Protein AF-A0A8J7KDK4-F1 (afdb_monomer_lite)

Sequence (376 aa):
MLPGSTPVSLVQNYLRVQEGLVDTLRPESVGKLLLTVGERVQAIVQDVLPNGRFAVLVKDQLLDMNLPRNTQPGSKLELTVLEASPRIRFALSGGAAVEGQALPVALSQTGQRLAALLEQFAPPDKAAVPTAGAPLIADEQPDIPQLARQLAARLGESGLFYESHQAEWVTGTRSLPQLLAEPQSNWSKEAVGSAANHPPAGKTMHDASEPVVRQSQQAAPTAAGPEDGRIPMTDPQGRGAQLADAQAASLRQMVQQQLALLEQRPLVWQGQAWAGQPLEWTLNWERDARSPDGASADDARIWQSRMDLQLPRLGSLTVLTRMHQGEFSVRIVIPDEAGRSEFAVALPQLAGRFAAAGLPLVQAQLSASESAEEDG

Foldseek 3Di:
DDDDDDPDPPPVVVVPPPPQKKWFDDDDDDDPPPADQQDKWKKFFAAQDPVRWTFIQTPNDTTTIRDDPVDDHGWIWIWGFHDDPPTTITDTDDTDPDPDDPDPPPQPPVRVVVVVVVVLLPFPLALEQDDPAAALDADPDDPVVSLVVSVVVSVLLSLLCLVVLVVCVVVVVHDPVSNCSRPVVVVVVVVVVVVVPDDPPDDDDDDDDDDDDDDDDDDDDDDDDDDDDPDPPDPPVVVVVVVVVVVVSVVSSSVSSNVCVVVQGWYWYWHHNYPPKTKIKTKGKDFQPPDDDPDDPQQRIKIWMWMWTADPQQGTKIWIWIDHNLAIEIEIEGLDPRSLVVVVVCQVVVCVVCVVVVRHYPYYHYYNDPPPDPDD

InterPro domains:
  IPR021136 Flagellar hook-length control protein-like, C-terminal [PF02120] (296-371)
  IPR038610 FliK-like, C-terminal domain superfamily [G3DSA:3.30.750.140] (241-376)

Secondary structure (DSSP, 8-state):
------TTTTTTTTTTS----EE----SS-----PPTT-EEEEEEEEE-TTS-EEEEETTEEEEE---TT--TT-EEEEEEEE-SSS-EEEEE-----SS--------HHHHHHHHHHHTTPPPSSEE----SS-S-SSSS--HHHHHHHHHHHHHTTSTTHHHHHHHHHTTSS-HHHHTTSTHHHHHHHHHHHHHT--------------------------------------THHHHHHHHHHHHHHHHHHHHHHHHHHTTPPEEEEEESSTT-EEEEEEEEEE-TTS-TT--TTTTEEEEEEEEEEETTTEEEEEEEEEETTEEEEEEE--SHHHHHHHHHHHHHHHHHHHHTT--EEEEEEESSS---S--

Structure (mmCIF, N/CA/C/O backbone):
data_AF-A0A8J7KDK4-F1
#
_entry.id   AF-A0A8J7KDK4-F1
#
loop_
_atom_site.group_PDB
_atom_site.id
_atom_site.type_symbol
_atom_site.label_atom_id
_atom_site.label_alt_id
_atom_site.label_comp_id
_atom_site.label_asym_id
_atom_site.label_entity_id
_atom_site.label_seq_id
_atom_site.pdbx_PDB_ins_code
_atom_site.Cartn_x
_atom_site.Cartn_y
_atom_site.Cartn_z
_atom_site.occupancy
_atom_site.B_iso_or_equiv
_atom_site.auth_seq_id
_atom_site.auth_comp_id
_atom_site.auth_asym_id
_atom_site.auth_atom_id
_atom_site.pdbx_PDB_model_num
ATOM 1 N N . MET A 1 1 ? -49.335 -4.462 22.227 1.00 38.75 1 MET A N 1
ATOM 2 C CA . MET A 1 1 ? -48.825 -3.983 20.924 1.00 38.75 1 MET A CA 1
ATOM 3 C C . MET A 1 1 ? -48.492 -2.510 21.057 1.00 38.75 1 MET A C 1
ATOM 5 O O . MET A 1 1 ? -49.272 -1.803 21.679 1.00 38.75 1 MET A O 1
ATOM 9 N N . LEU A 1 2 ? -47.367 -2.068 20.497 1.00 33.09 2 LEU A N 1
ATOM 10 C CA . LEU A 1 2 ? -46.978 -0.660 20.369 1.00 33.09 2 LEU A CA 1
ATOM 11 C C . LEU A 1 2 ? -46.373 -0.489 18.962 1.00 33.09 2 LEU A C 1
ATOM 13 O O . LEU A 1 2 ? -45.485 -1.273 18.624 1.00 33.09 2 LEU A O 1
ATOM 17 N N . PRO A 1 3 ? -46.861 0.440 18.121 1.00 43.22 3 PRO A N 1
ATOM 18 C CA . PRO A 1 3 ? -46.286 0.683 16.799 1.00 43.22 3 PRO A CA 1
ATOM 19 C C . PRO A 1 3 ? -44.970 1.469 16.909 1.00 43.22 3 PRO A C 1
ATOM 21 O O . PRO A 1 3 ? -44.829 2.335 17.771 1.00 43.22 3 PRO A O 1
ATOM 24 N N . GLY A 1 4 ? -44.007 1.170 16.034 1.00 34.59 4 GLY A N 1
ATOM 25 C CA . GLY A 1 4 ? -42.699 1.830 16.024 1.00 34.59 4 GLY A CA 1
ATOM 26 C C . GLY A 1 4 ? -42.720 3.209 15.357 1.00 34.59 4 GLY A C 1
ATOM 27 O O . GLY A 1 4 ? -43.340 3.388 14.310 1.00 34.59 4 GLY A O 1
ATOM 28 N N . SER A 1 5 ? -42.002 4.172 15.936 1.00 40.97 5 SER A N 1
ATOM 29 C CA . SER A 1 5 ? -41.777 5.507 15.371 1.00 40.97 5 SER A CA 1
ATOM 30 C C . SER A 1 5 ? -40.472 5.559 14.566 1.00 40.97 5 SER A C 1
ATOM 32 O O . SER A 1 5 ? -39.379 5.491 15.124 1.00 40.97 5 SER A O 1
ATOM 34 N N . THR A 1 6 ? -40.571 5.708 13.244 1.00 42.59 6 THR A N 1
ATOM 35 C CA . THR A 1 6 ? -39.413 5.803 12.336 1.00 42.59 6 THR A CA 1
ATOM 36 C C . THR A 1 6 ? -38.692 7.159 12.451 1.00 42.59 6 THR A C 1
ATOM 38 O O . THR A 1 6 ? -39.339 8.195 12.259 1.00 42.59 6 THR A O 1
ATOM 41 N N . PRO A 1 7 ? -37.366 7.205 12.686 1.00 42.81 7 PRO A N 1
ATOM 42 C CA . PRO A 1 7 ? -36.625 8.449 12.913 1.00 42.81 7 PRO A CA 1
ATOM 43 C C . PRO A 1 7 ? -36.233 9.163 11.602 1.00 42.81 7 PRO A C 1
ATOM 45 O O . PRO A 1 7 ? -35.060 9.253 11.260 1.00 42.81 7 PRO A O 1
ATOM 48 N N . VAL A 1 8 ? -37.217 9.690 10.861 1.00 45.84 8 VAL A N 1
ATOM 49 C CA . VAL A 1 8 ? -36.986 10.408 9.580 1.00 45.84 8 VAL A CA 1
ATOM 50 C C . VAL A 1 8 ? -37.427 11.884 9.634 1.00 45.84 8 VAL A C 1
ATOM 52 O O . VAL A 1 8 ? -36.930 12.720 8.883 1.00 45.84 8 VAL A O 1
ATOM 55 N N . SER A 1 9 ? -38.306 12.259 10.568 1.00 46.84 9 SER A N 1
ATOM 56 C CA . SER A 1 9 ? -38.952 13.586 10.591 1.00 46.84 9 SER A CA 1
ATOM 57 C C . SER A 1 9 ? -38.118 14.742 11.172 1.00 46.84 9 SER A C 1
ATOM 59 O O . SER A 1 9 ? -38.571 15.882 11.129 1.00 46.84 9 SER A O 1
ATOM 61 N N . LEU A 1 10 ? -36.925 14.488 11.726 1.00 45.72 10 LEU A N 1
ATOM 62 C CA . LEU A 1 10 ? -36.125 15.523 12.408 1.00 45.72 10 LEU A CA 1
ATOM 63 C C . LEU A 1 10 ? -35.182 16.308 11.479 1.00 45.72 10 LEU A C 1
ATOM 65 O O . LEU A 1 10 ? -34.913 17.475 11.748 1.00 45.72 10 LEU A O 1
ATOM 69 N N . VAL A 1 11 ? -34.715 15.716 10.374 1.00 44.44 11 VAL A N 1
ATOM 70 C CA . VAL A 1 11 ? -33.712 16.350 9.491 1.00 44.44 11 VAL A CA 1
ATOM 71 C C . VAL A 1 11 ? -34.337 17.416 8.581 1.00 44.44 11 VAL A C 1
ATOM 73 O O . VAL A 1 11 ? -33.799 18.514 8.452 1.00 44.44 11 VAL A O 1
ATOM 76 N N . GLN A 1 12 ? -35.513 17.149 8.000 1.00 44.19 12 GLN A N 1
ATOM 77 C CA . GLN A 1 12 ? -36.168 18.090 7.073 1.00 44.19 12 GLN A CA 1
ATOM 78 C C . GLN A 1 12 ? -36.570 19.423 7.726 1.00 44.19 12 GLN A C 1
ATOM 80 O O . GLN A 1 12 ? -36.640 20.441 7.040 1.00 44.19 12 GLN A O 1
ATOM 85 N N . ASN A 1 13 ? -36.808 19.445 9.042 1.00 41.88 13 ASN A N 1
ATOM 86 C CA . ASN A 1 13 ? -37.216 20.665 9.741 1.00 41.88 13 ASN A CA 1
ATOM 87 C C . ASN A 1 13 ? -36.035 21.612 10.042 1.00 41.88 13 ASN A C 1
ATOM 89 O O . ASN A 1 13 ? -36.254 22.786 10.326 1.00 41.88 13 ASN A O 1
ATOM 93 N N . TYR A 1 14 ? -34.788 21.130 9.952 1.00 43.56 14 TYR A N 1
ATOM 94 C CA . TYR A 1 14 ? -33.588 21.943 10.194 1.00 43.56 14 TYR A CA 1
ATOM 95 C C . TYR A 1 14 ? -33.171 22.772 8.964 1.00 43.56 14 TYR A C 1
ATOM 97 O O . TYR A 1 14 ? -32.605 23.854 9.099 1.00 43.56 14 TYR A O 1
ATOM 105 N N . LEU A 1 15 ? -33.507 22.303 7.756 1.00 44.59 15 LEU A N 1
ATOM 106 C CA . LEU A 1 15 ? -33.114 22.925 6.482 1.00 44.59 15 LEU A CA 1
ATOM 107 C C . LEU A 1 15 ? -33.957 24.150 6.074 1.00 44.59 15 LEU A C 1
ATOM 109 O O . LEU A 1 15 ? -33.617 24.824 5.109 1.00 44.59 15 LEU A O 1
ATOM 113 N N . ARG A 1 16 ? -35.046 24.470 6.789 1.00 48.25 16 ARG A N 1
ATOM 114 C CA . ARG A 1 16 ? -35.978 25.565 6.432 1.00 48.25 16 ARG A CA 1
ATOM 115 C C . ARG A 1 16 ? -35.763 26.893 7.166 1.00 48.25 16 ARG A C 1
ATOM 117 O O . ARG A 1 16 ? -3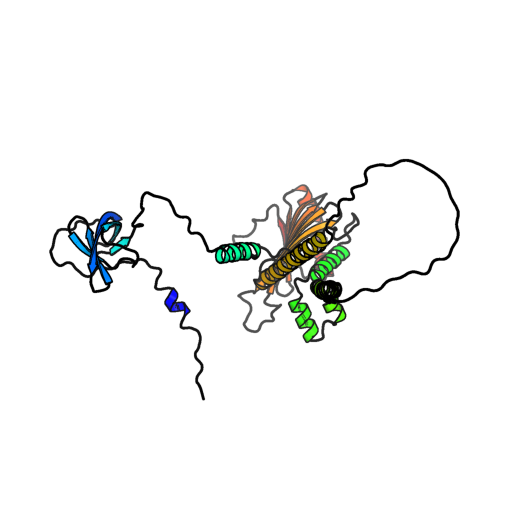6.573 27.800 7.007 1.00 48.25 16 ARG A O 1
ATOM 124 N N . VAL A 1 17 ? -34.708 27.013 7.974 1.00 45.47 17 VAL A N 1
ATOM 125 C CA . VAL A 1 17 ? -34.493 28.171 8.872 1.00 45.47 17 VAL A CA 1
ATOM 126 C C . VAL A 1 17 ? -33.287 29.040 8.466 1.00 45.47 17 VAL A C 1
ATOM 128 O O . VAL A 1 17 ? -33.117 30.128 9.005 1.00 45.47 17 VAL A O 1
ATOM 131 N N . GLN A 1 18 ? -32.466 28.614 7.496 1.00 45.03 18 GLN A N 1
ATOM 132 C CA . GLN A 1 18 ? -31.261 29.358 7.080 1.00 45.03 18 GLN A CA 1
ATOM 133 C C . GLN A 1 18 ? -31.460 30.355 5.923 1.00 45.03 18 GLN A C 1
ATOM 135 O O . GLN A 1 18 ? -30.589 31.194 5.699 1.00 45.03 18 GLN A O 1
ATOM 140 N N . GLU A 1 19 ? -32.591 30.334 5.215 1.00 44.19 19 GLU A N 1
ATOM 141 C CA . GLU A 1 19 ? -32.878 31.334 4.179 1.00 44.19 19 GLU A CA 1
ATOM 142 C C . GLU A 1 19 ? -33.426 32.628 4.803 1.00 44.19 19 GLU A C 1
ATOM 144 O O . GLU A 1 19 ? -34.603 32.729 5.151 1.00 44.19 19 GLU A O 1
ATOM 149 N N . GLY A 1 20 ? -32.560 33.636 4.946 1.00 48.94 20 GLY A N 1
ATOM 150 C CA . GLY A 1 20 ? -32.855 34.936 5.567 1.00 48.94 20 GLY A CA 1
ATOM 151 C C . GLY A 1 20 ? -33.757 35.873 4.750 1.00 48.94 20 GLY A C 1
ATOM 152 O O . GLY A 1 20 ? -33.431 37.049 4.593 1.00 48.94 20 GLY A O 1
ATOM 153 N N . LEU A 1 21 ? -34.875 35.376 4.213 1.00 42.75 21 LEU A N 1
ATOM 154 C CA . LEU A 1 21 ? -35.836 36.167 3.443 1.00 42.75 21 LEU A CA 1
ATOM 155 C C . LEU A 1 21 ? -36.891 36.824 4.345 1.00 42.75 21 LEU A C 1
ATOM 157 O O . LEU A 1 21 ? -37.745 36.155 4.926 1.00 42.75 21 LEU A O 1
ATOM 161 N N . VAL A 1 22 ? -36.890 38.159 4.386 1.00 49.19 22 VAL A N 1
ATOM 162 C CA . VAL A 1 22 ? -37.957 38.952 5.015 1.00 49.19 22 VAL A CA 1
ATOM 163 C C . VAL A 1 22 ? -39.018 39.305 3.971 1.00 49.19 22 VAL A C 1
ATOM 165 O O . VAL A 1 22 ? -38.723 39.980 2.983 1.00 49.19 22 VAL A O 1
ATOM 168 N N . ASP A 1 23 ? -40.260 38.875 4.207 1.00 47.81 23 ASP A N 1
ATOM 169 C CA . ASP A 1 23 ? -41.408 39.151 3.336 1.00 47.81 23 ASP A CA 1
ATOM 170 C C . ASP A 1 23 ? -42.371 40.187 3.953 1.00 47.81 23 ASP A C 1
ATOM 172 O O . ASP A 1 23 ? -42.693 40.143 5.150 1.00 47.81 23 ASP A O 1
ATOM 176 N N . THR A 1 24 ? -42.841 41.131 3.130 1.00 47.84 24 THR A N 1
ATOM 177 C CA . THR A 1 24 ? -43.715 42.242 3.548 1.00 47.84 24 THR A CA 1
ATOM 178 C C . THR A 1 24 ? -45.108 42.128 2.925 1.00 47.84 24 THR A C 1
ATOM 180 O O . THR A 1 24 ? -45.271 41.809 1.746 1.00 47.84 24 THR A O 1
ATOM 183 N N . LEU A 1 25 ? -46.148 42.400 3.721 1.00 41.19 25 LEU A N 1
ATOM 184 C CA . LEU A 1 25 ? -47.550 42.256 3.315 1.00 41.19 25 LEU A CA 1
ATOM 185 C C . LEU A 1 25 ? -48.281 43.603 3.256 1.00 41.19 25 LEU A C 1
ATOM 187 O O . LEU A 1 25 ? -49.083 43.911 4.124 1.00 41.19 25 LEU A O 1
ATOM 191 N N . ARG A 1 26 ? -48.046 44.309 2.139 1.00 44.94 26 ARG A N 1
ATOM 192 C CA . ARG A 1 26 ? -48.761 45.492 1.602 1.00 44.94 26 ARG A CA 1
ATOM 193 C C . ARG A 1 26 ? -48.812 46.771 2.474 1.00 44.94 26 ARG A C 1
ATOM 195 O O . ARG A 1 26 ? -48.951 46.697 3.686 1.00 44.94 26 ARG A O 1
ATOM 202 N N . PRO A 1 27 ? -48.725 47.964 1.848 1.00 44.50 27 PRO A N 1
ATOM 203 C CA . PRO A 1 27 ? -48.729 49.235 2.566 1.00 44.50 27 PRO A CA 1
ATOM 204 C C . PRO A 1 27 ? -50.141 49.808 2.761 1.00 44.50 27 PRO A C 1
ATOM 206 O O . PRO A 1 27 ? -50.909 49.918 1.806 1.00 44.50 27 PRO A O 1
ATOM 209 N N . GLU A 1 28 ? -50.418 50.286 3.970 1.00 41.12 28 GLU A N 1
ATOM 210 C CA . GLU A 1 28 ? -51.348 51.395 4.208 1.00 41.12 28 GLU A CA 1
ATOM 211 C C . GLU A 1 28 ? -50.540 52.707 4.209 1.00 41.12 28 GLU A C 1
ATOM 213 O O . GLU A 1 28 ? -49.419 52.741 4.712 1.00 41.12 28 GLU A O 1
ATOM 218 N N . SER A 1 29 ? -51.102 53.790 3.660 1.00 40.88 29 SER A N 1
ATOM 219 C CA . SER A 1 29 ? -50.433 55.085 3.381 1.00 40.88 29 SER A CA 1
ATOM 220 C C . SER A 1 29 ? -49.352 55.067 2.281 1.00 40.88 29 SER A C 1
ATOM 222 O O . SER A 1 29 ? -48.195 54.696 2.487 1.00 40.88 29 SER A O 1
ATOM 224 N N . VAL A 1 30 ? -49.721 55.559 1.091 1.00 42.00 30 VAL A N 1
ATOM 225 C CA . VAL A 1 30 ? -48.847 55.646 -0.093 1.00 42.00 30 VAL A CA 1
ATOM 226 C C . VAL A 1 30 ? -48.008 56.929 -0.086 1.00 42.00 30 VAL A C 1
ATOM 228 O O . VAL A 1 30 ? -48.410 57.960 -0.622 1.00 42.00 30 VAL A O 1
ATOM 231 N N . GLY A 1 31 ? -46.784 56.831 0.433 1.00 42.00 31 GLY A N 1
ATOM 232 C CA . GLY A 1 31 ? -45.655 57.565 -0.140 1.00 42.00 31 GLY A CA 1
ATOM 233 C C . GLY A 1 31 ? -45.132 56.823 -1.378 1.00 42.00 31 GLY A C 1
ATOM 234 O O . GLY A 1 31 ? -45.182 55.593 -1.428 1.00 42.00 31 GLY A O 1
ATOM 235 N N . LYS A 1 32 ? -44.615 57.534 -2.392 1.00 48.88 32 LYS A N 1
ATOM 236 C CA . LYS A 1 32 ? -43.889 56.893 -3.506 1.00 48.88 32 LYS A CA 1
ATOM 237 C C . LYS A 1 32 ? -42.511 56.434 -3.021 1.00 48.88 32 LYS A C 1
ATOM 239 O O . LYS A 1 32 ? -41.519 57.133 -3.220 1.00 48.88 32 LYS A O 1
ATOM 244 N N . LEU A 1 33 ? -42.448 55.253 -2.410 1.00 56.50 33 LEU A N 1
ATOM 245 C CA . LEU A 1 33 ? -41.186 54.618 -2.038 1.00 56.50 33 LEU A CA 1
ATOM 246 C C . LEU A 1 33 ? -40.480 54.103 -3.301 1.00 56.50 33 LEU A C 1
ATOM 248 O O . LEU A 1 33 ? -40.610 52.948 -3.701 1.00 56.50 33 LEU A O 1
ATOM 252 N N . LEU A 1 34 ? -39.765 55.010 -3.968 1.00 58.47 34 LEU A N 1
ATOM 253 C CA . LEU A 1 34 ? -38.885 54.699 -5.088 1.00 58.47 34 LEU A CA 1
ATOM 254 C C . LEU A 1 34 ? -37.673 53.932 -4.539 1.00 58.47 34 LEU A C 1
ATOM 256 O O . LEU A 1 34 ? -36.675 54.522 -4.118 1.00 58.47 34 LEU A O 1
ATOM 260 N N . LEU A 1 35 ? -37.830 52.610 -4.488 1.00 66.81 35 LEU A N 1
ATOM 261 C CA . LEU A 1 35 ? -36.788 51.635 -4.197 1.00 66.81 35 LEU A CA 1
ATOM 262 C C . LEU A 1 35 ? -36.333 50.995 -5.505 1.00 66.81 35 LEU A C 1
ATOM 264 O O . LEU A 1 35 ? -37.139 50.382 -6.208 1.00 66.81 35 LEU A O 1
ATOM 268 N N . THR A 1 36 ? -35.045 51.107 -5.814 1.00 69.12 36 THR A N 1
ATOM 269 C CA . THR A 1 36 ? -34.451 50.351 -6.926 1.00 69.12 36 THR A CA 1
ATOM 270 C C . THR A 1 36 ? -33.986 48.991 -6.407 1.00 69.12 36 THR A C 1
ATOM 272 O O . THR A 1 36 ? -33.422 48.905 -5.320 1.00 69.12 36 THR A O 1
ATOM 275 N N . VAL A 1 37 ? -34.192 47.909 -7.161 1.00 70.31 37 VAL A N 1
ATOM 276 C CA . VAL A 1 37 ? -33.613 46.601 -6.801 1.00 70.31 37 VAL A CA 1
ATOM 277 C C . VAL A 1 37 ? -32.083 46.697 -6.816 1.00 70.31 37 VAL A C 1
ATOM 279 O O . VAL A 1 37 ? -31.502 47.249 -7.747 1.00 70.31 37 VAL A O 1
ATOM 282 N N . GLY A 1 38 ? -31.439 46.198 -5.761 1.00 69.88 38 GLY A N 1
ATOM 283 C CA . GLY A 1 38 ? -30.011 46.371 -5.483 1.00 69.88 38 GLY A CA 1
ATOM 284 C C . GLY A 1 38 ? -29.657 47.643 -4.699 1.00 69.88 38 GLY A C 1
ATOM 285 O O . GLY A 1 38 ? -28.514 47.779 -4.264 1.00 69.88 38 GLY A O 1
ATOM 286 N N . GLU A 1 39 ? -30.600 48.565 -4.472 1.00 77.62 39 GLU A N 1
ATOM 287 C CA . GLU A 1 39 ? -30.362 49.757 -3.651 1.00 77.62 39 GLU A CA 1
ATOM 288 C C . GLU A 1 39 ? -30.156 49.375 -2.180 1.00 77.62 39 GLU A C 1
ATOM 290 O O . GLU A 1 39 ? -30.903 48.564 -1.627 1.00 77.62 39 GLU A O 1
ATOM 295 N N . ARG A 1 40 ? -29.169 49.996 -1.524 1.00 78.56 40 ARG A N 1
ATOM 296 C CA . ARG A 1 40 ? -29.000 49.905 -0.071 1.00 78.56 40 ARG A CA 1
ATOM 297 C C . ARG A 1 40 ? -29.606 51.124 0.598 1.00 78.56 40 ARG A C 1
ATOM 299 O O . ARG A 1 40 ? -29.278 52.256 0.251 1.00 78.56 40 ARG A O 1
ATOM 306 N N . VAL A 1 41 ? -30.486 50.885 1.560 1.00 78.94 41 VAL A N 1
ATOM 307 C CA . VAL A 1 41 ? -31.205 51.918 2.304 1.00 78.94 41 VAL A CA 1
ATOM 308 C C . VAL A 1 41 ? -30.956 51.743 3.797 1.00 78.94 41 VAL A C 1
ATOM 310 O O . VAL A 1 41 ? -30.998 50.630 4.321 1.00 78.94 41 VAL A O 1
ATOM 313 N N . GLN A 1 42 ? -30.687 52.848 4.491 1.00 80.62 42 GLN A N 1
ATOM 314 C CA . GLN A 1 42 ? -30.640 52.835 5.950 1.00 80.62 42 GLN A CA 1
ATOM 315 C C . GLN A 1 42 ? -32.062 52.798 6.507 1.00 80.62 42 GLN A C 1
ATOM 317 O O . GLN A 1 42 ? -32.966 53.477 6.011 1.00 80.62 42 GLN A O 1
ATOM 322 N N . ALA A 1 43 ? -32.234 51.994 7.547 1.00 79.81 43 ALA A N 1
ATOM 323 C CA . ALA A 1 43 ? -33.494 51.743 8.213 1.00 79.81 43 ALA A CA 1
ATOM 324 C C . ALA A 1 43 ? -33.319 51.886 9.729 1.00 79.81 43 ALA A C 1
ATOM 326 O O . ALA A 1 43 ? -32.271 51.531 10.271 1.00 79.81 43 ALA A O 1
ATOM 327 N N . ILE A 1 44 ? -34.337 52.398 10.419 1.00 83.06 44 ILE A N 1
ATOM 328 C CA . ILE A 1 44 ? -34.325 52.558 11.878 1.00 83.06 44 ILE A CA 1
ATOM 329 C C . ILE A 1 44 ? -35.520 51.817 12.463 1.00 83.06 44 ILE A C 1
ATOM 331 O O . ILE A 1 44 ? -36.667 52.096 12.122 1.00 83.06 44 ILE A O 1
ATOM 335 N N . VAL A 1 45 ? -35.256 50.870 13.356 1.00 84.31 45 VAL A N 1
ATOM 336 C CA . VAL A 1 45 ? -36.303 50.142 14.078 1.00 84.31 45 VAL A CA 1
ATOM 337 C C . VAL A 1 45 ? -36.950 51.099 15.070 1.00 84.31 45 VAL A C 1
ATOM 339 O O . VAL A 1 45 ? -36.270 51.620 15.950 1.00 84.31 45 VAL A O 1
ATOM 342 N N . GLN A 1 46 ? -38.245 51.356 14.923 1.00 81.38 46 GLN A N 1
ATOM 343 C CA . GLN A 1 46 ? -38.974 52.305 15.759 1.00 81.38 46 GLN A CA 1
ATOM 344 C C . GLN A 1 46 ? -39.597 51.616 16.977 1.00 81.38 46 GLN A C 1
ATOM 346 O O . GLN A 1 46 ? -39.428 52.113 18.086 1.00 81.38 46 GLN A O 1
ATOM 351 N N . ASP A 1 47 ? -40.259 50.469 16.788 1.00 79.19 47 ASP A N 1
ATOM 352 C CA . ASP A 1 47 ? -40.908 49.719 17.874 1.00 79.19 47 ASP A CA 1
ATOM 353 C C . ASP A 1 47 ? -41.103 48.223 17.536 1.00 79.19 47 ASP A C 1
ATOM 355 O O . ASP A 1 47 ? -40.939 47.803 16.384 1.00 79.19 47 ASP A O 1
ATOM 359 N N . VAL A 1 48 ? -41.472 47.416 18.535 1.00 79.81 48 VAL A N 1
ATOM 360 C CA . VAL A 1 48 ? -41.870 46.006 18.398 1.00 79.81 48 VAL A CA 1
ATOM 361 C C . VAL A 1 48 ? -43.395 45.900 18.413 1.00 79.81 48 VAL A C 1
ATOM 363 O O . VAL A 1 48 ? -44.056 46.266 19.381 1.00 79.81 48 VAL A O 1
ATOM 366 N N . LEU A 1 49 ? -43.972 45.354 17.346 1.00 80.12 49 LEU A N 1
ATOM 367 C CA . LEU A 1 49 ? -45.415 45.171 17.217 1.00 80.12 49 LEU A CA 1
ATOM 368 C C . LEU A 1 49 ? -45.898 43.981 18.080 1.00 80.12 49 LEU A C 1
ATOM 370 O O . LEU A 1 49 ? -45.179 42.985 18.209 1.00 80.12 49 LEU A O 1
ATOM 374 N N . PRO A 1 50 ? -47.140 43.995 18.614 1.00 70.44 50 PRO A N 1
ATOM 375 C CA . PRO A 1 50 ? -47.657 42.925 19.487 1.00 70.44 50 PRO A CA 1
ATOM 376 C C . PRO A 1 50 ? -47.715 41.522 18.856 1.00 70.44 50 PRO A C 1
ATOM 378 O O . PRO A 1 50 ? -47.891 40.529 19.557 1.00 70.44 50 PRO A O 1
ATOM 381 N N . ASN A 1 51 ? -47.576 41.432 17.532 1.00 71.50 51 ASN A N 1
ATOM 382 C CA . ASN A 1 51 ? -47.498 40.192 16.758 1.00 71.50 51 ASN A CA 1
ATOM 383 C C . ASN A 1 51 ? -46.070 39.596 16.688 1.00 71.50 51 ASN A C 1
ATOM 385 O O . ASN A 1 51 ? -45.872 38.575 16.031 1.00 71.50 51 ASN A O 1
ATOM 389 N N . GLY A 1 52 ? -45.077 40.222 17.334 1.00 70.44 52 GLY A N 1
ATOM 390 C CA . GLY A 1 52 ? -43.669 39.809 17.304 1.00 70.44 52 GLY A CA 1
ATOM 391 C C . GLY A 1 52 ? -42.897 40.246 16.053 1.00 70.44 52 GLY A C 1
ATOM 392 O O . GLY A 1 52 ? -41.776 39.780 15.850 1.00 70.44 52 GLY A O 1
ATOM 393 N N . ARG A 1 53 ? -43.483 41.114 15.219 1.00 79.38 53 ARG A N 1
ATOM 394 C CA . ARG A 1 53 ? -42.815 41.798 14.100 1.00 79.38 53 ARG A CA 1
ATOM 395 C C . ARG A 1 53 ? -42.338 43.188 14.547 1.00 79.38 53 ARG A C 1
ATOM 397 O O . ARG A 1 53 ? -42.542 43.582 15.692 1.00 79.38 53 ARG A O 1
ATOM 404 N N . PHE A 1 54 ? -41.683 43.934 13.665 1.00 79.75 54 PHE A N 1
ATOM 405 C CA . PHE A 1 54 ? -41.043 45.210 13.986 1.00 79.75 54 PHE A CA 1
ATOM 406 C C . PHE A 1 54 ? -41.554 46.322 13.073 1.00 79.75 54 PHE A C 1
ATOM 408 O O . PHE A 1 54 ? -41.639 46.143 11.859 1.00 79.75 54 PHE A O 1
ATOM 415 N N . ALA A 1 55 ? -41.841 47.485 13.653 1.00 81.00 55 ALA A N 1
ATOM 416 C CA . ALA A 1 55 ? -42.138 48.701 12.912 1.00 81.00 55 ALA A CA 1
ATOM 417 C C . ALA A 1 55 ? -40.812 49.393 12.555 1.00 81.00 55 ALA A C 1
ATOM 419 O O . ALA A 1 55 ? -40.078 49.833 13.441 1.00 81.00 55 ALA A O 1
ATOM 420 N N . VAL A 1 56 ? -40.476 49.454 11.266 1.00 82.50 56 VAL A N 1
ATOM 421 C CA . VAL A 1 56 ? -39.164 49.897 10.769 1.00 82.50 56 VAL A CA 1
ATOM 422 C C . VAL A 1 56 ? -39.326 51.095 9.843 1.00 82.50 56 VAL A C 1
ATOM 424 O O . VAL A 1 56 ? -40.017 51.015 8.832 1.00 82.50 56 VAL A O 1
ATOM 427 N N . LEU A 1 57 ? -38.679 52.211 10.172 1.00 82.44 57 LEU A N 1
ATOM 428 C CA . LEU A 1 57 ? -38.682 53.424 9.361 1.00 82.44 57 LEU A CA 1
ATOM 429 C C . LEU A 1 57 ? -37.618 53.319 8.257 1.00 82.44 57 LEU A C 1
ATOM 431 O O . LEU A 1 57 ? -36.432 53.177 8.556 1.00 82.44 57 LEU A O 1
ATOM 435 N N . VAL A 1 58 ? -38.033 53.408 6.992 1.00 79.06 58 VAL A N 1
ATOM 436 C CA . VAL A 1 58 ? -37.178 53.329 5.796 1.00 79.06 58 VAL A CA 1
ATOM 437 C C . VAL A 1 58 ? -37.534 54.489 4.865 1.00 79.06 58 VAL A C 1
ATOM 439 O O . VAL A 1 58 ? -38.668 54.561 4.400 1.00 79.06 58 VAL A O 1
ATOM 442 N N . LYS A 1 59 ? -36.587 55.404 4.590 1.00 71.06 59 LYS A N 1
ATOM 443 C CA . LYS A 1 59 ? -36.834 56.647 3.812 1.00 71.06 59 LYS A CA 1
ATOM 444 C C . LYS A 1 59 ? -38.137 57.362 4.252 1.00 71.06 59 LYS A C 1
ATOM 446 O O . LYS A 1 59 ? -39.015 57.628 3.436 1.00 71.06 59 LYS A O 1
ATOM 451 N N . ASP A 1 60 ? -38.274 57.590 5.560 1.00 69.38 60 ASP A N 1
ATOM 452 C CA . ASP A 1 60 ? -39.431 58.209 6.235 1.00 69.38 60 ASP A CA 1
ATOM 453 C C . ASP A 1 60 ? -40.797 57.493 6.102 1.00 69.38 60 ASP A C 1
ATOM 455 O O . ASP A 1 60 ? -41.803 57.997 6.600 1.00 69.38 60 ASP A O 1
ATOM 459 N N . GLN A 1 61 ? -40.857 56.285 5.525 1.00 74.38 61 GLN A N 1
ATOM 460 C CA . GLN A 1 61 ? -42.049 55.428 5.560 1.00 74.38 61 GLN A CA 1
ATOM 461 C C . GLN A 1 61 ? -41.889 54.305 6.594 1.00 74.38 61 GLN A C 1
ATOM 463 O O . GLN A 1 61 ? -40.834 53.680 6.684 1.00 74.38 61 GLN A O 1
ATOM 468 N N . LEU A 1 62 ? -42.936 54.034 7.378 1.00 77.12 62 LEU A N 1
ATOM 469 C CA . LEU A 1 62 ? -42.947 52.963 8.379 1.00 77.12 62 LEU A CA 1
ATOM 470 C C . LEU A 1 62 ? -43.431 51.647 7.746 1.00 77.12 62 LEU A C 1
ATOM 472 O O . LEU A 1 62 ? -44.534 51.588 7.205 1.00 77.12 62 LEU A O 1
ATOM 476 N N . LEU A 1 63 ? -42.607 50.600 7.801 1.00 76.62 63 LEU A N 1
ATOM 477 C CA . LEU A 1 63 ? -42.880 49.272 7.249 1.00 76.62 63 LEU A CA 1
ATOM 478 C C . LEU A 1 63 ? -42.932 48.226 8.372 1.00 76.62 63 LEU A C 1
ATOM 480 O O . LEU A 1 63 ? -42.068 48.204 9.246 1.00 76.62 63 LEU A O 1
ATOM 484 N N . ASP A 1 64 ? -43.906 47.314 8.317 1.00 81.31 64 ASP A N 1
ATOM 485 C CA . ASP A 1 64 ? -43.960 46.142 9.200 1.00 81.31 64 ASP A CA 1
ATOM 486 C C . ASP A 1 64 ? -43.045 45.024 8.655 1.00 81.31 64 ASP A C 1
ATOM 488 O O . ASP A 1 64 ? -43.346 44.387 7.638 1.00 81.31 64 ASP A O 1
ATOM 492 N N . MET A 1 65 ? -41.936 44.752 9.348 1.00 74.94 65 MET A N 1
ATOM 493 C CA . MET A 1 65 ? -40.918 43.770 8.964 1.00 74.94 65 MET A CA 1
ATOM 494 C C . MET A 1 65 ? -40.744 42.655 10.003 1.00 74.94 65 MET A C 1
ATOM 496 O O . MET A 1 65 ? -40.664 42.891 11.207 1.00 74.94 65 MET A O 1
ATOM 500 N N . ASN A 1 66 ? -40.592 41.416 9.531 1.00 78.44 66 ASN A N 1
ATOM 501 C CA . ASN A 1 66 ? -40.207 40.283 10.373 1.00 78.44 66 ASN A CA 1
ATOM 502 C C . ASN A 1 66 ? -38.677 40.244 10.545 1.00 78.44 66 ASN A C 1
ATOM 504 O O . ASN A 1 66 ? -37.985 39.615 9.746 1.00 78.44 66 ASN A O 1
ATOM 508 N N . LEU A 1 67 ? -38.151 40.951 11.549 1.00 75.31 67 LEU A N 1
ATOM 509 C CA . LEU A 1 67 ? -36.716 40.992 11.854 1.00 75.31 67 LEU A CA 1
ATOM 510 C C . LEU A 1 67 ? -36.299 39.929 12.896 1.00 75.31 67 LEU A C 1
ATOM 512 O O . LEU A 1 67 ? -37.140 39.445 13.658 1.00 75.31 67 LEU A O 1
ATOM 516 N N . PRO A 1 68 ? -35.004 39.562 12.974 1.00 73.50 68 PRO A N 1
ATOM 517 C CA . PRO A 1 68 ? -34.498 38.632 13.985 1.00 73.50 68 PRO A CA 1
ATOM 518 C C . PRO A 1 68 ? -34.722 39.117 15.429 1.00 73.50 68 PRO A C 1
ATOM 520 O O . PRO A 1 68 ? -34.607 40.305 15.727 1.00 73.50 68 PRO A O 1
ATOM 523 N N . ARG A 1 69 ? -34.996 38.187 16.355 1.00 63.66 69 ARG A N 1
ATOM 524 C CA . ARG A 1 69 ? -35.426 38.479 17.744 1.00 63.66 69 ARG A CA 1
ATOM 525 C C . ARG A 1 69 ? -34.403 39.199 18.639 1.00 63.66 69 ARG A C 1
ATOM 527 O O . ARG A 1 69 ? -34.760 39.599 19.739 1.00 63.66 69 ARG A O 1
ATOM 534 N N . ASN A 1 70 ? -33.153 39.346 18.206 1.00 67.81 70 ASN A N 1
ATOM 535 C CA . ASN A 1 70 ? -32.125 40.146 18.885 1.00 67.81 70 ASN A CA 1
ATOM 536 C C . ASN A 1 70 ? -32.170 41.641 18.508 1.00 67.81 70 ASN A C 1
ATOM 538 O O . ASN A 1 70 ? -31.419 42.433 19.074 1.00 67.81 70 ASN A O 1
ATOM 542 N N . THR A 1 71 ? -33.030 42.027 17.562 1.00 74.81 71 THR A N 1
ATOM 543 C CA . THR A 1 71 ? -33.235 43.420 17.153 1.00 74.81 71 THR A CA 1
ATOM 544 C C . THR A 1 71 ? -33.878 44.230 18.283 1.00 74.81 71 THR A C 1
ATOM 546 O O . THR A 1 71 ? -34.878 43.804 18.856 1.00 74.81 71 THR A O 1
ATOM 549 N N . GLN A 1 72 ? -33.343 45.418 18.577 1.00 76.81 72 GLN A N 1
ATOM 550 C CA . GLN A 1 72 ? -33.883 46.335 19.594 1.00 76.81 72 GLN A CA 1
ATOM 551 C C . GLN A 1 72 ? -34.472 47.602 18.942 1.00 76.81 72 GLN A C 1
ATOM 553 O O . GLN A 1 72 ? -33.922 48.063 17.936 1.00 76.81 72 GLN A O 1
ATOM 558 N N . PRO A 1 73 ? -35.534 48.217 19.495 1.00 77.50 73 PRO A N 1
ATOM 559 C CA . PRO A 1 73 ? -35.942 49.574 19.123 1.00 77.50 73 PRO A CA 1
ATOM 560 C C . PRO A 1 73 ? -34.766 50.563 19.188 1.00 77.50 73 PRO A C 1
ATOM 562 O O . PRO A 1 73 ? -33.896 50.458 20.049 1.00 77.50 73 PRO A O 1
ATOM 565 N N . GLY A 1 74 ? -34.705 51.491 18.235 1.00 76.69 74 GLY A N 1
ATOM 566 C CA . GLY A 1 74 ? -33.573 52.394 18.010 1.00 76.69 74 GLY A CA 1
ATOM 567 C C . GLY A 1 74 ? -32.430 51.815 17.161 1.00 76.69 74 GLY A C 1
ATOM 568 O O . GLY A 1 74 ? -31.556 52.574 16.740 1.00 76.69 74 GLY A O 1
ATOM 569 N N . SER A 1 75 ? -32.423 50.509 16.857 1.00 79.00 75 SER A N 1
ATOM 570 C CA . SER A 1 75 ? -31.369 49.896 16.029 1.00 79.00 75 SER A CA 1
ATOM 571 C C . SER A 1 75 ? -31.353 50.476 14.614 1.00 79.00 75 SER A C 1
ATOM 573 O O . SER A 1 75 ? -32.376 50.475 13.925 1.00 79.00 75 SER A O 1
ATOM 575 N N . LYS A 1 76 ? -30.170 50.899 14.153 1.00 80.56 76 LYS A N 1
ATOM 576 C CA . LYS A 1 76 ? -29.912 51.210 12.742 1.00 80.56 76 LYS A CA 1
ATOM 577 C C . LYS A 1 76 ? -29.515 49.938 11.993 1.00 80.56 76 LYS A C 1
ATOM 579 O O . LYS A 1 76 ? -28.637 49.199 12.441 1.00 80.56 76 LYS A O 1
ATOM 584 N N . LEU A 1 77 ? -30.156 49.706 10.854 1.00 78.94 77 LEU A N 1
ATOM 585 C CA . LEU A 1 77 ? -29.956 48.551 9.982 1.00 78.94 77 LEU A CA 1
ATOM 586 C C . LEU A 1 77 ? -29.638 49.041 8.564 1.00 78.94 77 LEU A C 1
ATOM 588 O O . LEU A 1 77 ? -30.244 50.008 8.099 1.00 78.94 77 LEU A O 1
ATOM 592 N N . GLU A 1 78 ? -28.738 48.361 7.856 1.00 80.88 78 GLU A N 1
ATOM 593 C CA . GLU A 1 78 ? -28.592 48.526 6.408 1.00 80.88 78 GLU A CA 1
ATOM 594 C C . GLU A 1 78 ? -29.422 47.436 5.716 1.00 80.88 78 GLU A C 1
ATOM 596 O O . GLU A 1 78 ? -29.273 46.245 5.998 1.00 80.88 78 GLU A O 1
ATOM 601 N N . LEU A 1 79 ? -30.348 47.840 4.847 1.00 77.94 79 LEU A N 1
ATOM 602 C CA . LEU A 1 79 ? -31.219 46.935 4.101 1.00 77.94 79 LEU A CA 1
ATOM 603 C C . LEU A 1 79 ? -30.891 47.033 2.614 1.00 77.94 79 LEU A C 1
ATOM 605 O O . LEU A 1 79 ? -30.931 48.123 2.048 1.00 77.94 79 LEU A O 1
ATOM 609 N N . THR A 1 80 ? -30.622 45.904 1.959 1.00 79.94 80 THR A N 1
ATOM 610 C CA . THR A 1 80 ? -30.504 45.861 0.492 1.00 79.94 80 THR A CA 1
ATOM 611 C C . THR A 1 80 ? -31.839 45.428 -0.103 1.00 79.94 80 THR A C 1
ATOM 613 O O . THR A 1 80 ? -32.366 44.378 0.261 1.00 79.94 80 THR A O 1
ATOM 616 N N . VAL A 1 81 ? -32.401 46.216 -1.017 1.00 77.06 81 VAL A N 1
ATOM 617 C CA . VAL A 1 81 ? -33.658 45.897 -1.709 1.00 77.06 81 VAL A CA 1
ATOM 618 C C . VAL A 1 81 ? -33.421 44.718 -2.657 1.00 77.06 81 VAL A C 1
ATOM 620 O O . VAL A 1 81 ? -32.688 44.850 -3.634 1.00 77.06 81 VAL A O 1
ATOM 623 N N . LEU A 1 82 ? -34.048 43.572 -2.393 1.00 76.31 82 LEU A N 1
ATOM 624 C CA . LEU A 1 82 ? -34.011 42.401 -3.279 1.00 76.31 82 LEU A CA 1
ATOM 625 C C . LEU A 1 82 ? -35.114 42.464 -4.339 1.00 76.31 82 LEU A C 1
ATOM 627 O O . LEU A 1 82 ? -34.877 42.148 -5.498 1.00 76.31 82 LEU A O 1
ATOM 631 N N . GLU A 1 83 ? -36.314 42.895 -3.952 1.00 71.12 83 GLU A N 1
ATOM 632 C CA . GLU A 1 83 ? -37.463 43.063 -4.847 1.00 71.12 83 GLU A CA 1
ATOM 633 C C . GLU A 1 83 ? -38.323 44.243 -4.393 1.00 71.12 83 GLU A C 1
ATOM 635 O O . GLU A 1 83 ? -38.428 44.513 -3.197 1.00 71.12 83 GLU A O 1
ATOM 640 N N . ALA A 1 84 ? -38.977 44.915 -5.345 1.00 61.06 84 ALA A N 1
ATOM 641 C CA . ALA A 1 84 ? -39.895 46.030 -5.087 1.00 61.06 84 ALA A CA 1
ATOM 642 C C . ALA A 1 84 ? -41.350 45.756 -5.535 1.00 61.06 84 ALA A C 1
ATOM 644 O O . ALA A 1 84 ? -42.232 46.588 -5.328 1.00 61.06 84 ALA A O 1
ATOM 645 N N . SER A 1 85 ? -41.625 44.619 -6.184 1.00 64.75 85 SER A N 1
ATOM 646 C CA . SER A 1 85 ? -42.958 44.199 -6.646 1.00 64.75 85 SER A CA 1
ATOM 647 C C . SER A 1 85 ? -42.948 42.704 -6.997 1.00 64.75 85 SER A C 1
ATOM 649 O O . SER A 1 85 ? -41.952 42.251 -7.554 1.00 64.75 85 SER A O 1
ATOM 651 N N . PRO A 1 86 ? -44.026 41.932 -6.734 1.00 57.62 86 PRO A N 1
ATOM 652 C CA . PRO A 1 86 ? -45.328 42.337 -6.182 1.00 57.62 86 PRO A CA 1
ATOM 653 C C . PRO A 1 86 ? -45.375 42.436 -4.642 1.00 57.62 86 PRO A C 1
ATOM 655 O O . PRO A 1 86 ? -46.408 42.814 -4.085 1.00 57.62 86 PRO A O 1
ATOM 658 N N . ARG A 1 87 ? -44.277 42.103 -3.954 1.00 64.44 87 ARG A N 1
ATOM 659 C CA . ARG A 1 87 ? -44.004 42.416 -2.541 1.00 64.44 87 ARG A CA 1
ATOM 660 C C . ARG A 1 87 ? -42.633 43.084 -2.460 1.00 64.44 87 ARG A C 1
ATOM 662 O O . ARG A 1 87 ? -41.820 42.901 -3.365 1.00 64.44 87 ARG A O 1
ATOM 669 N N . ILE A 1 88 ? -42.383 43.862 -1.409 1.00 69.56 88 ILE A N 1
ATOM 670 C CA . ILE A 1 88 ? -41.057 44.445 -1.182 1.00 69.56 88 ILE A CA 1
ATOM 671 C C . ILE A 1 88 ? -40.268 43.460 -0.316 1.00 69.56 88 ILE A C 1
ATOM 673 O O . ILE A 1 88 ? -40.697 43.141 0.795 1.00 69.56 88 ILE A O 1
ATOM 677 N N . ARG A 1 89 ? -39.140 42.956 -0.819 1.00 73.31 89 ARG A N 1
ATOM 678 C CA . ARG A 1 89 ? -38.256 42.040 -0.084 1.00 73.31 89 ARG A CA 1
ATOM 679 C C . ARG A 1 89 ? -36.909 42.714 0.142 1.00 73.31 89 ARG A C 1
ATOM 681 O O . ARG A 1 89 ? -36.343 43.294 -0.783 1.00 73.31 89 ARG A O 1
ATOM 688 N N . PHE A 1 90 ? -36.397 42.623 1.366 1.00 74.69 90 PHE A N 1
ATOM 689 C CA . PHE A 1 90 ? -35.115 43.200 1.768 1.00 74.69 90 PHE A CA 1
ATOM 690 C C . PHE A 1 90 ? -34.188 42.105 2.302 1.00 74.69 90 PHE A C 1
ATOM 692 O O . PHE A 1 90 ? -34.617 41.269 3.098 1.00 74.69 90 PHE A O 1
ATOM 699 N N . ALA A 1 91 ? -32.913 42.154 1.922 1.00 73.44 91 ALA A N 1
ATOM 700 C CA . ALA A 1 91 ? -31.841 41.475 2.637 1.00 73.44 91 ALA A CA 1
ATOM 701 C C . ALA A 1 91 ? -31.382 42.355 3.805 1.00 73.44 91 ALA A C 1
ATOM 703 O O . ALA A 1 91 ? -31.130 43.549 3.623 1.00 73.44 91 ALA A O 1
ATOM 704 N N . LEU A 1 92 ? -31.247 41.764 4.993 1.00 70.62 92 LEU A N 1
ATOM 705 C CA . LEU A 1 92 ? -30.686 42.434 6.163 1.00 70.62 92 LEU A CA 1
ATOM 706 C C . LEU A 1 92 ? -29.152 42.377 6.110 1.00 70.62 92 LEU A C 1
ATOM 708 O O . LEU A 1 92 ? -28.549 41.358 6.445 1.00 70.62 92 LEU A O 1
ATOM 712 N N . SER A 1 93 ? -28.521 43.482 5.721 1.00 64.31 93 SER A N 1
ATOM 713 C CA . SER A 1 93 ? -27.065 43.617 5.662 1.00 64.31 93 SER A CA 1
ATOM 714 C C . SER A 1 93 ? -26.500 43.994 7.038 1.00 64.31 93 SER A C 1
ATOM 716 O O . SER A 1 93 ? -26.171 45.148 7.283 1.00 64.31 93 SER A O 1
ATOM 718 N N . GLY A 1 94 ? -26.397 43.017 7.948 1.00 56.19 94 GLY A N 1
ATOM 719 C CA . GLY A 1 94 ? -25.564 43.113 9.161 1.00 56.19 94 GLY A CA 1
ATOM 720 C C . GLY A 1 94 ? -25.859 44.302 10.089 1.00 56.19 94 GLY A C 1
ATOM 721 O O . GLY A 1 94 ? -25.006 45.161 10.291 1.00 56.19 94 GLY A O 1
ATOM 722 N N . GLY A 1 95 ? -27.060 44.356 10.671 1.00 44.41 95 GLY A N 1
ATOM 723 C CA . GLY A 1 95 ? -27.436 45.418 11.611 1.00 44.41 95 GLY A CA 1
ATOM 724 C C . GLY A 1 95 ? -26.628 45.430 12.920 1.00 44.41 95 GLY A C 1
ATOM 725 O O . GLY A 1 95 ? -26.271 44.377 13.443 1.00 44.41 95 GLY A O 1
ATOM 726 N N . ALA A 1 96 ? -26.433 46.632 13.476 1.00 41.47 96 ALA A N 1
ATOM 727 C CA . ALA A 1 96 ? -25.799 46.902 14.775 1.00 41.47 96 ALA A CA 1
ATOM 728 C C . ALA A 1 96 ? -24.307 46.521 14.927 1.00 41.47 96 ALA A C 1
ATOM 730 O O . ALA A 1 96 ? -23.909 45.853 15.883 1.00 41.47 96 ALA A O 1
ATOM 731 N N . ALA A 1 97 ? -23.448 47.084 14.071 1.00 36.09 97 ALA A N 1
ATOM 732 C CA . ALA A 1 97 ? -22.080 47.389 14.489 1.00 36.09 97 ALA A CA 1
ATOM 733 C C . ALA A 1 97 ? -22.112 48.485 15.575 1.00 36.09 97 ALA A C 1
ATOM 735 O O . ALA A 1 97 ? -22.332 49.660 15.279 1.00 36.09 97 ALA A O 1
ATOM 736 N N . VAL A 1 98 ? -21.920 48.102 16.839 1.00 39.50 98 VAL A N 1
ATOM 737 C CA . VAL A 1 98 ? -21.625 49.050 17.924 1.00 39.50 98 VAL A CA 1
ATOM 738 C C . VAL A 1 98 ? -20.130 49.358 17.876 1.00 39.50 98 VAL A C 1
ATOM 740 O O . VAL A 1 98 ? -19.308 48.442 17.931 1.00 39.50 98 VAL A O 1
ATOM 743 N N . GLU A 1 99 ? -19.761 50.636 17.779 1.00 44.94 99 GLU A N 1
ATOM 744 C CA . GLU A 1 99 ? -18.362 51.070 17.871 1.00 44.94 99 GLU A CA 1
ATOM 745 C C . GLU A 1 99 ? -17.838 50.868 19.299 1.00 44.94 99 GLU A C 1
ATOM 747 O O . GLU A 1 99 ? -17.929 51.741 20.159 1.00 44.94 99 GLU A O 1
ATOM 752 N N . GLY A 1 100 ? -17.313 49.675 19.568 1.00 42.62 100 GLY A N 1
ATOM 753 C CA . GLY A 1 100 ? -16.799 49.318 20.882 1.00 42.62 100 GLY A CA 1
ATOM 754 C C . GLY A 1 100 ? -16.631 47.816 21.044 1.00 42.62 100 GLY A C 1
ATOM 755 O O . GLY A 1 100 ? -17.556 47.142 21.473 1.00 42.62 100 GLY A O 1
ATOM 756 N N . GLN A 1 101 ? -15.414 47.335 20.774 1.00 35.47 101 GLN A N 1
ATOM 757 C CA . GLN A 1 101 ? -14.961 45.955 20.993 1.00 35.47 101 GLN A CA 1
ATOM 758 C C . GLN A 1 101 ? -15.689 44.901 20.139 1.00 35.47 101 GLN A C 1
ATOM 760 O O . GLN A 1 101 ? -16.803 44.473 20.431 1.00 35.47 101 GLN A O 1
ATOM 765 N N . ALA A 1 102 ? -14.982 44.375 19.135 1.00 37.34 102 ALA A N 1
ATOM 766 C CA . ALA A 1 102 ? -15.312 43.068 18.581 1.00 37.34 102 ALA A CA 1
ATOM 767 C C . ALA A 1 102 ? -15.066 42.010 19.670 1.00 37.34 102 ALA A C 1
ATOM 769 O O . ALA A 1 102 ? -13.947 41.524 19.832 1.00 37.34 102 ALA A O 1
ATOM 770 N N . LEU A 1 103 ? -16.105 41.697 20.449 1.00 40.19 103 LEU A N 1
ATOM 771 C CA . LEU A 1 103 ? -16.098 40.570 21.374 1.00 40.19 103 LEU A CA 1
ATOM 772 C C . LEU A 1 103 ? -15.785 39.307 20.559 1.00 40.19 103 LEU A C 1
ATOM 774 O O . LEU A 1 103 ? -16.589 38.950 19.691 1.00 40.19 103 LEU A O 1
ATOM 778 N N . PRO A 1 104 ? -14.648 38.621 20.787 1.00 52.91 104 PRO A N 1
ATOM 779 C CA . PRO A 1 104 ? -14.426 37.341 20.141 1.00 52.91 104 PRO A CA 1
ATOM 780 C C . PRO A 1 104 ? -15.544 36.399 20.583 1.00 52.91 104 PRO A C 1
ATOM 782 O O . PRO A 1 104 ? -15.916 36.384 21.761 1.00 52.91 104 PRO A O 1
ATOM 785 N N . VAL A 1 105 ? -16.071 35.594 19.657 1.00 58.00 105 VAL A N 1
ATOM 786 C CA . VAL A 1 105 ? -16.993 34.508 20.005 1.00 58.00 105 VAL A CA 1
ATOM 787 C C . VAL A 1 105 ? -16.183 33.459 20.760 1.00 58.00 105 VAL A C 1
ATOM 789 O O . VAL A 1 105 ? -15.631 32.522 20.185 1.00 58.00 105 VAL A O 1
ATOM 792 N N . ALA A 1 106 ? -16.056 33.676 22.066 1.00 59.88 106 ALA A N 1
ATOM 793 C CA . ALA A 1 106 ? -15.350 32.809 22.981 1.00 59.88 106 ALA A CA 1
ATOM 794 C C . ALA A 1 106 ? -16.143 31.508 23.114 1.00 59.88 106 ALA A C 1
ATOM 796 O O . ALA A 1 106 ? -17.001 31.361 23.987 1.00 59.88 106 ALA A O 1
ATOM 797 N N . LEU A 1 107 ? -15.849 30.566 22.211 1.00 64.44 107 LEU A N 1
ATOM 798 C CA . LEU A 1 107 ? -16.183 29.156 22.369 1.00 64.44 107 LEU A CA 1
ATOM 799 C C . LEU A 1 107 ? -15.895 28.767 23.824 1.00 64.44 107 LEU A C 1
ATOM 801 O O . LEU A 1 107 ? -14.830 29.091 24.355 1.00 64.44 107 LEU A O 1
ATOM 805 N N . SER A 1 108 ? -16.853 28.112 24.483 1.00 83.56 108 SER A N 1
ATOM 806 C CA . SER A 1 108 ? -16.688 27.719 25.886 1.00 83.56 108 SER A CA 1
ATOM 807 C C . SER A 1 108 ? -15.426 26.869 26.050 1.00 83.56 108 SER A C 1
ATOM 809 O O . SER A 1 108 ? -15.017 26.197 25.108 1.00 83.56 108 SER A O 1
ATOM 811 N N . GLN A 1 109 ? -14.815 26.831 27.236 1.00 76.06 109 GLN A N 1
ATOM 812 C CA . GLN A 1 109 ? -13.597 26.029 27.438 1.00 76.06 109 GLN A CA 1
ATOM 813 C C . GLN A 1 109 ? -13.805 24.544 27.056 1.00 76.06 109 GLN A C 1
ATOM 815 O O . GLN A 1 109 ? -12.888 23.894 26.558 1.00 76.06 109 GLN A O 1
ATOM 820 N N . THR A 1 110 ? -15.028 24.023 27.210 1.00 74.12 110 THR A N 1
ATOM 821 C CA . THR A 1 110 ? -15.436 22.701 26.710 1.00 74.12 110 THR A CA 1
ATOM 822 C C . THR A 1 110 ? -15.538 22.657 25.183 1.00 74.12 110 THR A C 1
ATOM 824 O O . THR A 1 110 ? -15.065 21.700 24.585 1.00 74.12 110 THR A O 1
ATOM 827 N N . GLY A 1 111 ? -16.104 23.683 24.538 1.00 76.06 111 GLY A N 1
ATOM 828 C CA . GLY A 1 111 ? -16.164 23.809 23.077 1.00 76.06 111 GLY A CA 1
ATOM 829 C C . GLY A 1 111 ? -14.788 23.973 22.422 1.00 76.06 111 GLY A C 1
ATOM 830 O O . GLY A 1 111 ? -14.528 23.340 21.410 1.00 76.06 111 GLY A O 1
ATOM 831 N N . GLN A 1 112 ? -13.877 24.737 23.031 1.00 79.56 112 GLN A N 1
ATOM 832 C CA . GLN A 1 112 ? -12.475 24.850 22.608 1.00 79.56 112 GLN A CA 1
ATOM 833 C C . GLN A 1 112 ? -11.734 23.520 22.760 1.00 79.56 112 GLN A C 1
ATOM 835 O O . GLN A 1 112 ? -11.005 23.123 21.859 1.00 79.56 112 GLN A O 1
ATOM 840 N N . ARG A 1 113 ? -11.951 22.796 23.867 1.00 79.81 113 ARG A N 1
ATOM 841 C CA . ARG A 1 113 ? -11.390 21.448 24.049 1.00 79.81 113 ARG A CA 1
ATOM 842 C C . ARG A 1 113 ? -11.971 20.443 23.059 1.00 79.81 113 ARG A C 1
ATOM 844 O O . ARG A 1 113 ? -11.212 19.635 22.551 1.00 79.81 113 ARG A O 1
ATOM 851 N N . LEU A 1 114 ? -13.268 20.503 22.755 1.00 73.44 114 LEU A N 1
ATOM 852 C CA . LEU A 1 114 ? -13.898 19.664 21.730 1.00 73.44 114 LEU A CA 1
ATOM 853 C C . LEU A 1 114 ? -13.398 20.002 20.322 1.00 73.44 114 LEU A C 1
ATOM 855 O O . LEU A 1 114 ? -13.146 19.080 19.561 1.00 73.44 114 LEU A O 1
ATOM 859 N N . ALA A 1 115 ? -13.206 21.281 19.992 1.00 74.38 115 ALA A N 1
ATOM 860 C CA . ALA A 1 115 ? -12.634 21.708 18.716 1.00 74.38 115 ALA A CA 1
ATOM 861 C C . ALA A 1 115 ? -11.179 21.238 18.570 1.00 74.38 115 ALA A C 1
ATOM 863 O O . ALA A 1 115 ? -10.872 20.551 17.607 1.00 74.38 115 ALA A O 1
ATOM 864 N N . ALA A 1 116 ? -10.327 21.484 19.571 1.00 77.44 116 ALA A N 1
ATOM 865 C CA . ALA A 1 116 ? -8.941 21.013 19.570 1.00 77.44 116 ALA A CA 1
ATOM 866 C C . ALA A 1 116 ? -8.838 19.475 19.549 1.00 77.44 116 ALA A C 1
ATOM 868 O O . ALA A 1 116 ? -7.927 18.923 18.937 1.00 77.44 116 ALA A O 1
ATOM 869 N N . LEU A 1 117 ? -9.780 18.768 20.188 1.00 75.12 117 LEU A N 1
ATOM 870 C CA . LEU A 1 117 ? -9.879 17.312 20.095 1.00 75.12 117 LEU A CA 1
ATOM 871 C C . LEU A 1 117 ? -10.308 16.878 18.683 1.00 75.12 117 LEU A C 1
ATOM 873 O O . LEU A 1 117 ? -9.751 15.923 18.160 1.00 75.12 117 LEU A O 1
ATOM 877 N N . LEU A 1 118 ? -11.259 17.577 18.055 1.00 71.12 118 LEU A N 1
ATOM 878 C CA . LEU A 1 118 ? -11.745 17.278 16.706 1.00 71.12 118 LEU A CA 1
ATOM 879 C C . LEU A 1 118 ? -10.690 17.578 15.630 1.00 71.12 118 LEU A C 1
ATOM 881 O O . LEU A 1 118 ? -10.542 16.782 14.715 1.00 71.12 118 LEU A O 1
ATOM 885 N N . GLU A 1 119 ? -9.908 18.652 15.771 1.00 72.00 119 GLU A N 1
ATOM 886 C CA . GLU A 1 119 ? -8.714 18.917 14.952 1.00 72.00 119 GLU A CA 1
ATOM 887 C C . GLU A 1 119 ? -7.652 17.827 15.161 1.00 72.00 119 GLU A C 1
ATOM 889 O O . GLU A 1 119 ? -7.079 17.325 14.200 1.00 72.00 119 GLU A O 1
ATOM 894 N N . GLN A 1 120 ? -7.445 17.376 16.404 1.00 65.94 120 GLN A N 1
ATOM 895 C CA . GLN A 1 120 ? -6.564 16.245 16.726 1.00 65.94 120 GLN A CA 1
ATOM 896 C C . GLN A 1 120 ? -7.113 14.878 16.260 1.00 65.94 120 GLN A C 1
ATOM 898 O O . GLN A 1 120 ? -6.364 13.901 16.252 1.00 65.94 120 GLN A O 1
ATOM 903 N N . PHE A 1 121 ? -8.385 14.803 15.851 1.00 60.22 121 PHE A N 1
ATOM 904 C CA . PHE A 1 121 ? -9.028 13.650 15.205 1.00 60.22 121 PHE A CA 1
ATOM 905 C C . PHE A 1 121 ? -9.354 13.885 13.720 1.00 60.22 121 PHE A C 1
ATOM 907 O O . PHE A 1 121 ? -9.999 13.031 13.113 1.00 60.22 121 PHE A O 1
ATOM 914 N N . ALA A 1 122 ? -8.912 14.994 13.117 1.00 61.03 122 ALA A N 1
ATOM 915 C CA . ALA A 1 122 ? -9.164 15.277 11.710 1.00 61.03 122 ALA A CA 1
ATOM 916 C C . ALA A 1 122 ? -8.402 14.259 10.837 1.00 61.03 122 ALA A C 1
ATOM 918 O O . ALA A 1 122 ? -7.168 14.223 10.889 1.00 61.03 122 ALA A O 1
ATOM 919 N N . PRO A 1 123 ? -9.092 13.408 10.053 1.00 56.88 123 PRO A N 1
ATOM 920 C CA . PRO A 1 123 ? -8.417 12.395 9.258 1.00 56.88 123 PRO A CA 1
ATOM 921 C C . PRO A 1 123 ? -7.634 13.064 8.116 1.00 56.88 123 PRO A C 1
ATOM 923 O O . PRO A 1 123 ? -8.199 13.905 7.410 1.00 56.88 123 PRO A O 1
ATOM 926 N N . PRO A 1 124 ? -6.362 12.691 7.879 1.00 62.84 124 PRO A N 1
ATOM 927 C CA . PRO A 1 124 ? -5.630 13.149 6.701 1.00 62.84 124 PRO A CA 1
ATOM 928 C C . PRO A 1 124 ? -6.346 12.717 5.409 1.00 62.84 124 PRO A C 1
ATOM 930 O O . PRO A 1 124 ? -7.016 11.682 5.373 1.00 62.84 124 PRO A O 1
ATOM 933 N N . ASP A 1 125 ? -6.181 13.476 4.320 1.00 63.38 125 ASP A N 1
ATOM 934 C CA . ASP A 1 125 ? -6.807 13.189 3.010 1.00 63.38 125 ASP A CA 1
ATOM 935 C C . ASP A 1 125 ? -6.453 11.804 2.435 1.00 63.38 125 ASP A C 1
ATOM 937 O O . ASP A 1 125 ? -7.144 11.291 1.557 1.00 63.38 125 ASP A O 1
ATOM 941 N N . LYS A 1 126 ? -5.395 11.168 2.951 1.00 69.19 126 LYS A N 1
ATOM 942 C CA . LYS A 1 126 ? -4.988 9.802 2.617 1.00 69.19 126 LYS A CA 1
ATOM 943 C C . LYS A 1 126 ? -4.702 9.003 3.895 1.00 69.19 126 LYS A C 1
ATOM 945 O O . LYS A 1 126 ? -4.121 9.537 4.840 1.00 69.19 126 LYS A O 1
ATOM 950 N N . ALA A 1 127 ? -5.049 7.717 3.916 1.00 73.38 127 ALA A N 1
ATOM 951 C CA . ALA A 1 127 ? -4.819 6.818 5.048 1.00 73.38 127 ALA A CA 1
ATOM 952 C C . ALA A 1 127 ? -3.342 6.374 5.109 1.00 73.38 127 ALA A C 1
ATOM 954 O O . ALA A 1 127 ? -2.962 5.320 4.598 1.00 73.38 127 ALA A O 1
ATOM 955 N N . ALA A 1 128 ? -2.482 7.200 5.708 1.00 71.38 128 ALA A N 1
ATOM 956 C CA . ALA A 1 128 ? -1.053 6.908 5.828 1.00 71.38 128 ALA A CA 1
ATOM 957 C C . ALA A 1 128 ? -0.776 5.746 6.803 1.00 71.38 128 ALA A C 1
ATOM 959 O O . ALA A 1 128 ? -1.144 5.822 7.974 1.00 71.38 128 ALA A O 1
ATOM 960 N N . VAL A 1 129 ? -0.081 4.700 6.348 1.00 74.19 129 VAL A N 1
ATOM 961 C CA . VAL A 1 129 ? 0.427 3.587 7.170 1.00 74.19 129 VAL A CA 1
ATOM 962 C C . VAL A 1 129 ? 1.606 4.087 8.021 1.00 74.19 129 VAL A C 1
ATOM 964 O O . VAL A 1 129 ? 2.481 4.765 7.481 1.00 74.19 129 VAL A O 1
ATOM 967 N N . PRO A 1 130 ? 1.698 3.768 9.327 1.00 64.81 130 PRO A N 1
ATOM 968 C CA . PRO A 1 130 ? 2.822 4.214 10.149 1.00 64.81 130 PRO A CA 1
ATOM 969 C C . PRO A 1 130 ? 4.139 3.539 9.722 1.00 64.81 130 PRO A C 1
ATOM 971 O O . PRO A 1 130 ? 4.321 2.330 9.876 1.00 64.81 130 PRO A O 1
ATOM 974 N N . THR A 1 131 ? 5.080 4.329 9.201 1.00 63.47 131 THR A N 1
ATOM 975 C CA . THR A 1 131 ? 6.392 3.852 8.744 1.00 63.47 131 THR A CA 1
ATOM 976 C C . THR A 1 131 ? 7.252 3.351 9.905 1.00 63.47 131 THR A C 1
ATOM 978 O O . THR A 1 131 ? 7.804 4.134 10.679 1.00 63.47 131 THR A O 1
ATOM 981 N N . ALA A 1 132 ? 7.471 2.038 9.981 1.00 57.22 132 ALA A N 1
ATOM 982 C CA . ALA A 1 132 ? 8.608 1.501 10.722 1.00 57.22 132 ALA A CA 1
ATOM 983 C C . ALA A 1 132 ? 9.898 1.916 9.991 1.00 57.22 132 ALA A C 1
ATOM 985 O O . ALA A 1 132 ? 10.162 1.414 8.905 1.00 57.22 132 ALA A O 1
ATOM 986 N N . GLY A 1 133 ? 10.691 2.828 10.568 1.00 63.53 133 GLY A N 1
ATOM 987 C CA . GLY A 1 133 ? 11.805 3.534 9.900 1.00 63.53 133 GLY A CA 1
ATOM 988 C C . GLY A 1 133 ? 13.015 2.705 9.432 1.00 63.53 133 GLY A C 1
ATOM 989 O O . GLY A 1 133 ? 14.042 3.280 9.080 1.00 63.53 133 GLY A O 1
ATOM 990 N N . ALA A 1 134 ? 12.921 1.376 9.425 1.00 74.00 134 ALA A N 1
ATOM 991 C CA . ALA A 1 134 ? 13.875 0.504 8.746 1.00 74.00 134 ALA A CA 1
ATOM 992 C C . ALA A 1 134 ? 13.506 0.385 7.251 1.00 74.00 134 ALA A C 1
ATOM 994 O O . ALA A 1 134 ? 12.317 0.410 6.924 1.00 74.00 134 ALA A O 1
ATOM 995 N N . PRO A 1 135 ? 14.475 0.215 6.334 1.00 78.75 135 PRO A N 1
ATOM 996 C CA . PRO A 1 135 ? 14.152 -0.149 4.958 1.00 78.75 135 PRO A CA 1
ATOM 997 C C . PRO A 1 135 ? 13.474 -1.528 4.904 1.00 78.75 135 PRO A C 1
ATOM 999 O O . PRO A 1 135 ? 13.586 -2.323 5.843 1.00 78.75 135 PRO A O 1
ATOM 1002 N N . LEU A 1 136 ? 12.760 -1.814 3.812 1.00 78.94 136 LEU A N 1
ATOM 1003 C CA . LEU A 1 136 ? 12.153 -3.129 3.591 1.00 78.94 136 LEU A CA 1
ATOM 1004 C C . LEU A 1 136 ? 13.249 -4.206 3.487 1.00 78.94 136 LEU A C 1
ATOM 1006 O O . LEU A 1 136 ? 13.299 -5.106 4.327 1.00 78.94 136 LEU A O 1
ATOM 1010 N N . ILE A 1 137 ? 14.172 -4.064 2.529 1.00 81.19 137 ILE A N 1
ATOM 1011 C CA . ILE A 1 137 ? 15.386 -4.888 2.410 1.00 81.19 137 ILE A CA 1
ATOM 1012 C C . ILE A 1 137 ? 16.580 -4.151 3.044 1.00 81.19 137 ILE A C 1
ATOM 1014 O O . ILE A 1 137 ? 16.707 -2.934 2.918 1.00 81.19 137 ILE A O 1
ATOM 1018 N N . ALA A 1 138 ? 17.461 -4.883 3.734 1.00 72.69 138 ALA A N 1
ATOM 1019 C CA . ALA A 1 138 ? 18.693 -4.329 4.306 1.00 72.69 138 ALA A CA 1
ATOM 1020 C C . ALA A 1 138 ? 19.835 -4.228 3.274 1.00 72.69 138 ALA A C 1
ATOM 1022 O O . ALA A 1 138 ? 20.587 -3.256 3.286 1.00 72.69 138 ALA A O 1
ATOM 1023 N N . ASP A 1 139 ? 19.945 -5.220 2.390 1.00 71.94 139 ASP A N 1
ATOM 1024 C CA . ASP A 1 139 ? 20.914 -5.283 1.297 1.00 71.94 139 ASP A CA 1
ATOM 1025 C C . ASP A 1 139 ? 20.628 -4.285 0.163 1.00 71.94 139 ASP A C 1
ATOM 1027 O O . ASP A 1 139 ? 19.486 -3.942 -0.138 1.00 71.94 139 ASP A O 1
ATOM 1031 N N . GLU A 1 140 ? 21.691 -3.866 -0.524 1.00 64.19 140 GLU A N 1
ATOM 1032 C CA . GLU A 1 140 ? 21.633 -2.949 -1.674 1.00 64.19 140 GLU A CA 1
ATOM 1033 C C . GLU A 1 140 ? 21.189 -3.645 -2.982 1.00 64.19 140 GLU A C 1
ATOM 1035 O O . GLU A 1 140 ? 20.919 -2.989 -3.987 1.00 64.19 140 GLU A O 1
ATOM 1040 N N . GLN A 1 141 ? 21.106 -4.983 -2.985 1.00 64.56 141 GLN A N 1
ATOM 1041 C CA . GLN A 1 141 ? 20.605 -5.776 -4.112 1.00 64.56 141 GLN A CA 1
ATOM 1042 C C . GLN A 1 141 ? 19.119 -6.132 -3.912 1.00 64.56 141 GLN A C 1
ATOM 1044 O O . GLN A 1 141 ? 18.787 -6.850 -2.968 1.00 64.56 141 GLN A O 1
ATOM 1049 N N . PRO A 1 142 ? 18.208 -5.688 -4.799 1.00 67.25 142 PRO A N 1
ATOM 1050 C CA . PRO A 1 142 ? 16.776 -5.889 -4.604 1.00 67.25 142 PRO A CA 1
ATOM 1051 C C . PRO A 1 142 ? 16.310 -7.293 -5.032 1.00 67.25 142 PRO A C 1
ATOM 1053 O O . PRO A 1 142 ? 15.955 -7.525 -6.192 1.00 67.25 142 PRO A O 1
ATOM 1056 N N . ASP A 1 143 ? 16.218 -8.224 -4.078 1.00 80.94 143 ASP A N 1
ATOM 1057 C CA . ASP A 1 143 ? 15.365 -9.416 -4.209 1.00 80.94 143 ASP A CA 1
ATOM 1058 C C . ASP A 1 143 ? 13.891 -8.963 -4.210 1.00 80.94 143 ASP A C 1
ATOM 1060 O O . ASP A 1 143 ? 13.262 -8.774 -3.170 1.00 80.94 143 ASP A O 1
ATOM 1064 N N . ILE A 1 144 ? 13.335 -8.721 -5.401 1.00 79.50 144 ILE A N 1
ATOM 1065 C CA . ILE A 1 144 ? 11.954 -8.237 -5.567 1.00 79.50 144 ILE A CA 1
ATOM 1066 C C . ILE A 1 144 ? 10.910 -9.188 -4.929 1.00 79.50 144 ILE A C 1
ATOM 1068 O O . ILE A 1 144 ? 10.002 -8.690 -4.256 1.00 79.50 144 ILE A O 1
ATOM 1072 N N . PRO A 1 145 ? 11.015 -10.531 -5.044 1.00 82.06 145 PRO A N 1
ATOM 1073 C CA . PRO A 1 145 ? 10.182 -11.453 -4.267 1.00 82.06 145 PRO A CA 1
ATOM 1074 C C . PRO A 1 145 ? 10.281 -11.287 -2.742 1.00 82.06 145 PRO A C 1
ATOM 1076 O O . PRO A 1 145 ? 9.295 -11.515 -2.040 1.00 82.06 145 PRO A O 1
ATOM 1079 N N . GLN A 1 146 ? 11.438 -10.925 -2.184 1.00 84.88 146 GLN A N 1
ATOM 1080 C CA . GLN A 1 146 ? 11.594 -10.587 -0.767 1.00 84.88 146 GLN A CA 1
ATOM 1081 C C . GLN A 1 146 ? 10.961 -9.230 -0.444 1.00 84.88 146 GLN A C 1
ATOM 1083 O O . GLN A 1 146 ? 10.195 -9.160 0.516 1.00 84.88 146 GLN A O 1
ATOM 1088 N N . LEU A 1 147 ? 11.185 -8.206 -1.275 1.00 84.69 147 LEU A N 1
ATOM 1089 C CA . LEU A 1 147 ? 10.596 -6.870 -1.125 1.00 84.69 147 LEU A CA 1
ATOM 1090 C C . LEU A 1 147 ? 9.067 -6.950 -1.006 1.00 84.69 147 LEU A C 1
ATOM 1092 O O . LEU A 1 147 ? 8.482 -6.403 -0.074 1.00 84.69 147 LEU A O 1
ATOM 1096 N N . ALA A 1 148 ? 8.429 -7.695 -1.915 1.00 84.56 148 ALA A N 1
ATOM 1097 C CA . ALA A 1 148 ? 6.983 -7.894 -1.930 1.00 84.56 148 ALA A CA 1
ATOM 1098 C C . ALA A 1 148 ? 6.478 -8.622 -0.671 1.00 84.56 148 ALA A C 1
ATOM 1100 O O . ALA A 1 148 ? 5.497 -8.194 -0.063 1.00 84.56 148 ALA A O 1
ATOM 1101 N N . ARG A 1 149 ? 7.170 -9.686 -0.231 1.00 86.12 149 ARG A N 1
ATOM 1102 C CA . ARG A 1 149 ? 6.831 -10.417 1.006 1.00 86.12 149 ARG A CA 1
ATOM 1103 C C . ARG A 1 149 ? 6.980 -9.545 2.254 1.00 86.12 149 ARG A C 1
ATOM 1105 O O . ARG A 1 149 ? 6.137 -9.616 3.142 1.00 86.12 149 ARG A O 1
ATOM 1112 N N . GLN A 1 150 ? 8.019 -8.715 2.321 1.00 87.56 150 GLN A N 1
ATOM 1113 C CA . GLN A 1 150 ? 8.246 -7.806 3.444 1.00 87.56 150 GLN A CA 1
ATOM 1114 C C . GLN A 1 150 ? 7.231 -6.662 3.465 1.00 87.56 150 GLN A C 1
ATOM 1116 O O . GLN A 1 150 ? 6.706 -6.358 4.531 1.00 87.56 150 GLN A O 1
ATOM 1121 N N . LEU A 1 151 ? 6.892 -6.067 2.316 1.00 85.88 151 LEU A N 1
ATOM 1122 C CA . LEU A 1 151 ? 5.837 -5.053 2.228 1.00 85.88 151 LEU A CA 1
ATOM 1123 C C . LEU A 1 151 ? 4.472 -5.628 2.645 1.00 85.88 151 LEU A C 1
ATOM 1125 O O . LEU A 1 151 ? 3.767 -5.008 3.439 1.00 85.88 151 LEU A O 1
ATOM 1129 N N . ALA A 1 152 ? 4.137 -6.839 2.186 1.00 86.56 152 ALA A N 1
ATOM 1130 C CA . ALA A 1 152 ? 2.918 -7.540 2.587 1.00 86.56 152 ALA A CA 1
ATOM 1131 C C . ALA A 1 152 ? 2.881 -7.833 4.099 1.00 86.56 152 ALA A C 1
ATOM 1133 O O . ALA A 1 152 ? 1.868 -7.567 4.743 1.00 86.56 152 ALA A O 1
ATOM 1134 N N . ALA A 1 153 ? 3.990 -8.305 4.684 1.00 85.38 153 ALA A N 1
ATOM 1135 C CA . ALA A 1 153 ? 4.102 -8.504 6.130 1.00 85.38 153 ALA A CA 1
ATOM 1136 C C . ALA A 1 153 ? 3.938 -7.183 6.902 1.00 85.38 153 ALA A C 1
ATOM 1138 O O . ALA A 1 153 ? 3.126 -7.111 7.818 1.00 85.38 153 ALA A O 1
ATOM 1139 N N . ARG A 1 154 ? 4.616 -6.104 6.479 1.00 84.25 154 ARG A N 1
ATOM 1140 C CA . ARG A 1 154 ? 4.492 -4.768 7.092 1.00 84.25 154 ARG A CA 1
ATOM 1141 C C . ARG A 1 154 ? 3.069 -4.210 7.031 1.00 84.25 154 ARG A C 1
ATOM 1143 O O . ARG A 1 154 ? 2.660 -3.542 7.975 1.00 84.25 154 ARG A O 1
ATOM 1150 N N . LEU A 1 155 ? 2.318 -4.465 5.956 1.00 86.06 155 LEU A N 1
ATOM 1151 C CA . LEU A 1 155 ? 0.907 -4.075 5.872 1.00 86.06 155 LEU A CA 1
ATOM 1152 C C . LEU A 1 155 ? 0.012 -4.949 6.755 1.00 86.06 155 LEU A C 1
ATOM 1154 O O . LEU A 1 155 ? -0.836 -4.403 7.456 1.00 86.06 155 LEU A O 1
ATOM 1158 N N . GLY A 1 156 ? 0.208 -6.269 6.776 1.00 83.81 156 GLY A N 1
ATOM 1159 C CA . GLY A 1 156 ? -0.550 -7.169 7.652 1.00 83.81 156 GLY A CA 1
ATOM 1160 C C . GLY A 1 156 ? -0.333 -6.860 9.138 1.00 83.81 156 GLY A C 1
ATOM 1161 O O . GLY A 1 156 ? -1.289 -6.715 9.891 1.00 83.81 156 GLY A O 1
ATOM 1162 N N . GLU A 1 157 ? 0.920 -6.663 9.546 1.00 81.38 157 GLU A N 1
ATOM 1163 C CA . GLU A 1 157 ? 1.325 -6.350 10.924 1.00 81.38 157 GLU A CA 1
ATOM 1164 C C . GLU A 1 157 ? 1.056 -4.887 11.330 1.00 81.38 157 GLU A C 1
ATOM 1166 O O . GLU A 1 157 ? 1.203 -4.535 12.500 1.00 81.38 157 GLU A O 1
ATOM 1171 N N . SER A 1 158 ? 0.628 -4.022 10.399 1.00 81.44 158 SER A N 1
ATOM 1172 C CA . SER A 1 158 ? 0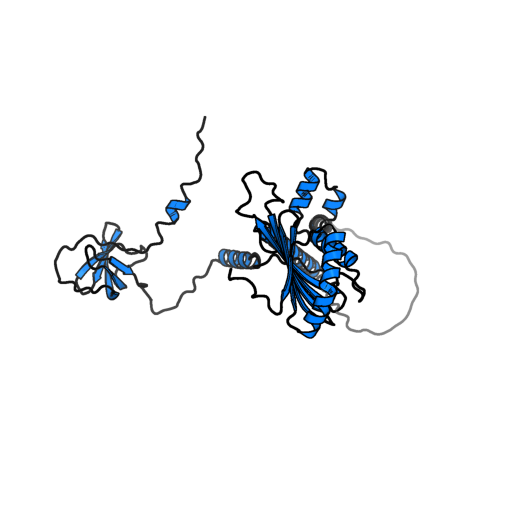.357 -2.597 10.668 1.00 81.44 158 SER A CA 1
ATOM 1173 C C . SER A 1 158 ? -0.777 -2.347 11.670 1.00 81.44 158 SER A C 1
ATOM 1175 O O . SER A 1 158 ? -0.915 -1.236 12.176 1.00 81.44 158 SER A O 1
ATOM 1177 N N . GLY A 1 159 ? -1.624 -3.351 11.921 1.00 84.50 159 GLY A N 1
ATOM 1178 C CA . GLY A 1 159 ? -2.837 -3.226 12.728 1.00 84.50 159 GLY A CA 1
ATOM 1179 C C . GLY A 1 159 ? -4.002 -2.518 12.028 1.00 84.50 159 GLY A C 1
ATOM 1180 O O . GLY A 1 159 ? -5.081 -2.442 12.613 1.00 84.50 159 GLY A O 1
ATOM 1181 N N . LEU A 1 160 ? -3.845 -2.028 10.791 1.00 85.62 160 LEU A N 1
ATOM 1182 C CA . LEU A 1 160 ? -4.924 -1.363 10.041 1.00 85.62 160 LEU A CA 1
ATOM 1183 C C . LEU A 1 160 ? -6.087 -2.309 9.706 1.00 85.62 160 LEU A C 1
ATOM 1185 O O . LEU A 1 160 ? -7.239 -1.894 9.684 1.00 85.62 160 LEU A O 1
ATOM 1189 N N . PHE A 1 161 ? -5.793 -3.592 9.502 1.00 87.25 161 PHE A N 1
ATOM 1190 C CA . PHE A 1 161 ? -6.769 -4.615 9.117 1.00 87.25 161 PHE A CA 1
ATOM 1191 C C . PHE A 1 161 ? -7.388 -5.356 10.319 1.00 87.25 161 PHE A C 1
ATOM 1193 O O . PHE A 1 161 ? -8.047 -6.377 10.142 1.00 87.25 161 PHE A O 1
ATOM 1200 N N . TYR A 1 162 ? -7.215 -4.846 11.545 1.00 87.19 162 TYR A N 1
ATOM 1201 C CA . TYR A 1 162 ? -7.603 -5.528 12.788 1.00 87.19 162 TYR A CA 1
ATOM 1202 C C . TYR A 1 162 ? -9.089 -5.929 12.869 1.00 87.19 162 TYR A C 1
ATOM 1204 O O . TYR A 1 162 ? -9.419 -6.945 13.478 1.00 87.19 162 TYR A O 1
ATOM 1212 N N . GLU A 1 163 ? -10.007 -5.191 12.239 1.00 87.56 163 GLU A N 1
ATOM 1213 C CA . GLU A 1 163 ? -11.421 -5.595 12.156 1.00 87.56 163 GLU A CA 1
ATOM 1214 C C . GLU A 1 163 ? -11.634 -6.803 11.227 1.00 87.56 163 GLU A C 1
ATOM 1216 O O . GLU A 1 163 ? -12.357 -7.731 11.592 1.00 87.56 163 GLU A O 1
ATOM 1221 N N . SER A 1 164 ? -10.929 -6.865 10.087 1.00 87.75 164 SER A N 1
ATOM 1222 C CA . SER A 1 164 ? -10.885 -8.067 9.234 1.00 87.75 164 SER A CA 1
ATOM 1223 C C . SER A 1 164 ? -10.269 -9.240 9.989 1.00 87.75 164 SER A C 1
ATOM 1225 O O . SER A 1 164 ? -10.813 -10.337 9.988 1.00 87.75 164 SER A O 1
ATOM 1227 N N . HIS A 1 165 ? -9.178 -9.000 10.718 1.00 90.44 165 HIS A N 1
ATOM 1228 C CA . HIS A 1 165 ? -8.474 -10.027 11.482 1.00 90.44 165 HIS A CA 1
ATOM 1229 C C . HIS A 1 165 ? -9.328 -10.581 12.643 1.00 90.44 165 HIS A C 1
ATOM 1231 O O . HIS A 1 165 ? -9.271 -11.777 12.939 1.00 90.44 165 HIS A O 1
ATOM 1237 N N . GLN A 1 166 ? -10.176 -9.749 13.262 1.00 89.12 166 GLN A N 1
ATOM 1238 C CA . GLN A 1 166 ? -11.210 -10.192 14.205 1.00 89.12 166 GLN A CA 1
ATOM 1239 C C . GLN A 1 166 ? -12.321 -10.993 13.513 1.00 89.12 166 GLN A C 1
ATOM 1241 O O . GLN A 1 166 ? -12.724 -12.028 14.039 1.00 89.12 166 GLN A O 1
ATOM 1246 N N . ALA A 1 167 ? -12.807 -10.561 12.345 1.00 89.06 167 ALA A N 1
ATOM 1247 C CA . ALA A 1 167 ? -13.823 -11.294 11.588 1.00 89.06 167 ALA A CA 1
ATOM 1248 C C . ALA A 1 167 ? -13.311 -12.678 11.142 1.00 89.06 167 ALA A C 1
ATOM 1250 O O . ALA A 1 167 ? -13.983 -13.686 11.356 1.00 89.06 167 ALA A O 1
ATOM 1251 N N . GLU A 1 168 ? -12.082 -12.749 10.628 1.00 89.44 168 GLU A N 1
ATOM 1252 C CA . GLU A 1 168 ? -11.365 -13.992 10.332 1.00 89.44 168 GLU A CA 1
ATOM 1253 C C . GLU A 1 168 ? -11.292 -14.906 11.564 1.00 89.44 168 GLU A C 1
ATOM 1255 O O . GLU A 1 168 ? -11.626 -16.088 11.480 1.00 89.44 168 GLU A O 1
ATOM 1260 N N . TRP A 1 169 ? -10.934 -14.362 12.732 1.00 91.69 169 TRP A N 1
ATOM 1261 C CA . TRP A 1 169 ? -10.899 -15.120 13.985 1.00 91.69 169 TRP A CA 1
ATOM 1262 C C . TRP A 1 169 ? -12.284 -15.642 14.408 1.00 91.69 169 TRP A C 1
ATOM 1264 O O . TRP A 1 169 ? -12.404 -16.810 14.774 1.00 91.69 169 TRP A O 1
ATOM 1274 N N . VAL A 1 170 ? -13.346 -14.837 14.279 1.00 93.69 170 VAL A N 1
ATOM 1275 C CA . VAL A 1 170 ? -14.737 -15.263 14.542 1.00 93.69 170 VAL A CA 1
ATOM 1276 C C . VAL A 1 170 ? -15.197 -16.350 13.558 1.00 93.69 170 VAL A C 1
ATOM 1278 O O . VAL A 1 170 ? -15.924 -17.259 13.953 1.00 93.69 170 VAL A O 1
ATOM 1281 N N . THR A 1 171 ? -14.745 -16.311 12.300 1.00 93.31 171 THR A N 1
ATOM 1282 C CA . THR A 1 171 ? -14.988 -17.386 11.313 1.00 93.31 171 THR A CA 1
ATOM 1283 C C . THR A 1 171 ? -14.052 -18.595 11.455 1.00 93.31 171 THR A C 1
ATOM 1285 O O . THR A 1 171 ? -14.232 -19.591 10.758 1.00 93.31 171 THR A O 1
ATOM 1288 N N . GLY A 1 172 ? -13.065 -18.539 12.355 1.00 91.06 172 GLY A N 1
ATOM 1289 C CA . GLY A 1 172 ? -12.091 -19.606 12.595 1.00 91.06 172 GLY A CA 1
ATOM 1290 C C . GLY A 1 172 ? -10.963 -19.719 11.560 1.00 91.06 172 GLY A C 1
ATOM 1291 O O . GLY A 1 172 ? -10.183 -20.667 11.633 1.00 91.06 172 GLY A O 1
ATOM 1292 N N . THR A 1 173 ? -10.842 -18.780 10.616 1.00 91.50 173 THR A N 1
ATOM 1293 C CA . THR A 1 173 ? -9.760 -18.767 9.611 1.00 91.50 173 THR A CA 1
ATOM 1294 C C . THR A 1 173 ? -8.447 -18.198 10.160 1.00 91.50 173 THR A C 1
ATOM 1296 O O . THR A 1 173 ? -7.376 -18.592 9.698 1.00 91.50 173 THR A O 1
ATOM 1299 N N . ARG A 1 174 ? -8.508 -17.339 11.190 1.00 90.25 174 ARG A N 1
ATOM 1300 C CA . ARG A 1 174 ? -7.346 -16.839 11.949 1.00 90.25 174 ARG A CA 1
ATOM 1301 C C . ARG A 1 174 ? -7.330 -17.407 13.369 1.00 90.25 174 ARG A C 1
ATOM 1303 O O . ARG A 1 174 ? -8.358 -17.498 14.033 1.00 90.25 174 ARG A O 1
ATOM 1310 N N . SER A 1 175 ? -6.150 -17.772 13.865 1.00 92.62 175 SER A N 1
ATOM 1311 C CA . SER A 1 175 ? -5.981 -18.313 15.220 1.00 92.62 175 SER A CA 1
ATOM 1312 C C . SER A 1 175 ? -5.822 -17.215 16.283 1.00 92.62 175 SER A C 1
ATOM 1314 O O . SER A 1 175 ? -5.301 -16.131 16.012 1.00 92.62 175 SER A O 1
ATOM 1316 N N . LEU A 1 176 ? -6.215 -17.505 17.530 1.00 88.06 176 LEU A N 1
ATOM 1317 C CA . LEU A 1 176 ? -6.066 -16.563 18.649 1.00 88.06 176 LEU A CA 1
ATOM 1318 C C . LEU A 1 176 ? -4.606 -16.096 18.878 1.00 88.06 176 LEU A C 1
ATOM 1320 O O . LEU A 1 176 ? -4.420 -14.906 19.124 1.00 88.06 176 LEU A O 1
ATOM 1324 N N . PRO A 1 177 ? -3.557 -16.942 18.757 1.00 89.31 177 PRO A N 1
ATOM 1325 C CA . PRO A 1 177 ? -2.169 -16.477 18.839 1.00 89.31 177 PRO A CA 1
ATOM 1326 C C . PRO A 1 177 ? -1.791 -15.426 17.786 1.00 89.31 177 PRO A C 1
ATOM 1328 O O . PRO A 1 177 ? -1.012 -14.531 18.098 1.00 89.31 177 PRO A O 1
ATOM 1331 N N . GLN A 1 178 ? -2.360 -15.492 16.574 1.00 87.00 178 GLN A N 1
ATOM 1332 C CA . GLN A 1 178 ? -2.151 -14.469 15.540 1.00 87.00 178 GLN A CA 1
ATOM 1333 C C . GLN A 1 178 ? -2.852 -13.158 15.925 1.00 87.00 178 GLN A C 1
ATOM 1335 O O . GLN A 1 178 ? -2.222 -12.107 15.904 1.00 87.00 178 GLN A O 1
ATOM 1340 N N . LEU A 1 179 ? -4.108 -13.216 16.388 1.00 87.88 179 LEU A N 1
ATOM 1341 C CA . LEU A 1 179 ? -4.838 -12.029 16.861 1.00 87.88 179 LEU A CA 1
ATOM 1342 C C . LEU A 1 179 ? -4.165 -11.369 18.088 1.00 87.88 179 LEU A C 1
ATOM 1344 O O . LEU A 1 179 ? -4.212 -10.154 18.271 1.00 87.88 179 LEU A O 1
ATOM 1348 N N . LEU A 1 180 ? -3.485 -12.157 18.928 1.00 88.38 180 LEU A N 1
ATOM 1349 C CA . LEU A 1 180 ? -2.704 -11.670 20.072 1.00 88.38 180 LEU A CA 1
ATOM 1350 C C . LEU A 1 180 ? -1.314 -11.113 19.709 1.00 88.38 180 LEU A C 1
ATOM 1352 O O . LEU A 1 180 ? -0.662 -10.550 20.600 1.00 88.38 180 LEU A O 1
ATOM 1356 N N . ALA A 1 181 ? -0.879 -11.256 18.452 1.00 86.00 181 ALA A N 1
ATOM 1357 C CA . ALA A 1 181 ? 0.339 -10.662 17.897 1.00 86.00 181 ALA A CA 1
ATOM 1358 C C . ALA A 1 181 ? 0.089 -9.311 17.192 1.00 86.00 181 ALA A C 1
ATOM 1360 O O . ALA A 1 181 ? 1.037 -8.563 16.969 1.00 86.00 181 ALA A O 1
ATOM 1361 N N . GLU A 1 182 ? -1.170 -8.973 16.890 1.00 87.50 182 GLU A N 1
ATOM 1362 C CA . GLU A 1 182 ? -1.576 -7.651 16.389 1.00 87.50 182 GLU A CA 1
ATOM 1363 C C . GLU A 1 182 ? -1.101 -6.536 17.351 1.00 87.50 182 GLU A C 1
ATOM 1365 O O . GLU A 1 182 ? -1.176 -6.717 18.572 1.00 87.50 182 GLU A O 1
ATOM 1370 N N . PRO A 1 183 ? -0.667 -5.355 16.866 1.00 82.62 183 PRO A N 1
ATOM 1371 C CA . PRO A 1 183 ? -0.049 -4.328 17.716 1.00 82.62 183 PRO A CA 1
ATOM 1372 C C . PRO A 1 183 ? -0.961 -3.846 18.858 1.00 82.62 183 PRO A C 1
ATOM 1374 O O . PRO A 1 183 ? -0.503 -3.659 19.987 1.00 82.62 183 PRO A O 1
ATOM 1377 N N . GLN A 1 184 ? -2.271 -3.746 18.608 1.00 80.50 184 GLN A N 1
ATOM 1378 C CA . GLN A 1 184 ? -3.276 -3.390 19.620 1.00 80.50 184 GLN A CA 1
ATOM 1379 C C . GLN A 1 184 ? -3.333 -4.385 20.791 1.00 80.50 184 GLN A C 1
ATOM 1381 O O . GLN A 1 184 ? -3.543 -4.002 21.947 1.00 80.50 184 GLN A O 1
ATOM 1386 N N . SER A 1 185 ? -3.084 -5.667 20.515 1.00 80.25 185 SER A N 1
ATOM 1387 C CA . SER A 1 185 ? -3.060 -6.725 21.522 1.00 80.25 185 SER A CA 1
ATOM 1388 C C . SER A 1 185 ? -1.848 -6.620 22.453 1.00 80.25 185 SER A C 1
ATOM 1390 O O . SER A 1 185 ? -1.850 -7.268 23.498 1.00 80.25 185 SER A O 1
ATOM 1392 N N . ASN A 1 186 ? -0.823 -5.814 22.145 1.00 75.62 186 ASN A N 1
ATOM 1393 C CA . ASN A 1 186 ? 0.273 -5.550 23.081 1.00 75.62 186 ASN A CA 1
ATOM 1394 C C . ASN A 1 186 ? -0.106 -4.494 24.130 1.00 75.62 186 ASN A C 1
ATOM 1396 O O . ASN A 1 186 ? 0.058 -4.732 25.327 1.00 75.62 186 ASN A O 1
ATOM 1400 N N . TRP A 1 187 ? -0.733 -3.396 23.699 1.00 66.69 187 TRP A N 1
ATOM 1401 C CA . TRP A 1 187 ? -1.136 -2.287 24.574 1.00 66.69 187 TRP A CA 1
ATOM 1402 C C . TRP A 1 187 ? -2.082 -2.723 25.704 1.00 66.69 187 TRP A C 1
ATOM 1404 O O . TRP A 1 187 ? -1.971 -2.244 26.832 1.00 66.69 187 TRP A O 1
ATOM 1414 N N . SER A 1 188 ? -2.970 -3.688 25.437 1.00 64.81 188 SER A N 1
ATOM 1415 C CA . SER A 1 188 ? -3.857 -4.265 26.462 1.00 64.81 188 SER A CA 1
ATOM 1416 C C . SER A 1 188 ? -3.098 -4.978 27.596 1.00 64.81 188 SER A C 1
ATOM 1418 O O . SER A 1 188 ? -3.492 -4.883 28.758 1.00 64.81 188 SER A O 1
ATOM 1420 N N . LYS A 1 189 ? -1.975 -5.641 27.284 1.00 62.38 189 LYS A N 1
ATOM 1421 C CA . LYS A 1 189 ? -1.114 -6.340 28.255 1.00 62.38 189 LYS A CA 1
ATOM 1422 C C . LYS A 1 189 ? -0.331 -5.328 29.100 1.00 62.38 189 LYS A C 1
ATOM 1424 O O . LYS A 1 189 ? -0.216 -5.480 30.315 1.00 62.38 189 LYS A O 1
ATOM 1429 N N . GLU A 1 190 ? 0.165 -4.271 28.462 1.00 59.19 190 GLU A N 1
ATOM 1430 C CA . GLU A 1 190 ? 0.986 -3.225 29.086 1.00 59.19 190 GLU A CA 1
ATOM 1431 C C . GLU A 1 190 ? 0.167 -2.325 30.027 1.00 59.19 190 GLU A C 1
ATOM 1433 O O . GLU A 1 190 ? 0.614 -2.029 31.138 1.00 59.19 190 GLU A O 1
ATOM 1438 N N . ALA A 1 191 ? -1.074 -1.985 29.657 1.00 58.53 191 ALA A N 1
ATOM 1439 C CA . ALA A 1 191 ? -2.000 -1.252 30.523 1.00 58.53 191 ALA A CA 1
ATOM 1440 C C . ALA A 1 191 ? -2.302 -2.004 31.837 1.00 58.53 191 ALA A C 1
ATOM 1442 O O . ALA A 1 191 ? -2.280 -1.411 32.918 1.00 58.53 191 ALA A O 1
ATOM 1443 N N . VAL A 1 192 ? -2.522 -3.324 31.764 1.00 54.97 192 VAL A N 1
ATOM 1444 C CA . VAL A 1 192 ? -2.736 -4.177 32.948 1.00 54.97 192 VAL A CA 1
ATOM 1445 C C . VAL A 1 192 ? -1.463 -4.281 33.797 1.00 54.97 192 VAL A C 1
ATOM 1447 O O . VAL A 1 192 ? -1.537 -4.187 35.024 1.00 54.97 192 VAL A O 1
ATOM 1450 N N . GLY A 1 193 ? -0.288 -4.392 33.167 1.00 55.31 193 GLY A N 1
ATOM 1451 C CA . GLY A 1 193 ? 1.003 -4.380 33.864 1.00 55.31 193 GLY A CA 1
ATOM 1452 C C . GLY A 1 193 ? 1.257 -3.087 34.650 1.00 55.31 193 GLY A C 1
ATOM 1453 O O . GLY A 1 193 ? 1.723 -3.137 35.788 1.00 55.31 193 GLY A O 1
ATOM 1454 N N . SER A 1 194 ? 0.886 -1.929 34.094 1.00 53.25 194 SER A N 1
ATOM 1455 C CA . SER A 1 194 ? 1.047 -0.636 34.772 1.00 53.25 194 SER A CA 1
ATOM 1456 C C . SER A 1 194 ? 0.077 -0.445 35.948 1.00 53.25 194 SER A C 1
ATOM 1458 O O . SER A 1 194 ? 0.426 0.205 36.938 1.00 53.25 194 SER A O 1
ATOM 1460 N N . ALA A 1 195 ? -1.127 -1.025 35.881 1.00 51.44 195 ALA A N 1
ATOM 1461 C CA . ALA A 1 195 ? -2.082 -1.010 36.990 1.00 51.44 195 ALA A CA 1
ATOM 1462 C C . ALA A 1 195 ? -1.602 -1.857 38.185 1.00 51.44 195 ALA A C 1
ATOM 1464 O O . ALA A 1 195 ? -1.781 -1.459 39.336 1.00 51.44 195 ALA A O 1
ATOM 1465 N N . ALA A 1 196 ? -0.937 -2.988 37.923 1.00 48.78 196 ALA A N 1
ATOM 1466 C CA . ALA A 1 196 ? -0.458 -3.913 38.953 1.00 48.78 196 ALA A CA 1
ATOM 1467 C C . ALA A 1 196 ? 0.683 -3.361 39.835 1.00 48.78 196 ALA A C 1
ATOM 1469 O O . ALA A 1 196 ? 0.934 -3.905 40.909 1.00 48.78 196 ALA A O 1
ATOM 1470 N N . ASN A 1 197 ? 1.366 -2.289 39.413 1.00 48.72 197 ASN A N 1
ATOM 1471 C CA . ASN A 1 197 ? 2.536 -1.744 40.113 1.00 48.72 197 ASN A CA 1
ATOM 1472 C C . ASN A 1 197 ? 2.215 -0.591 41.093 1.00 48.72 197 ASN A C 1
ATOM 1474 O O . ASN A 1 197 ? 3.119 0.095 41.567 1.00 48.72 197 ASN A O 1
ATOM 1478 N N . HIS A 1 198 ? 0.933 -0.361 41.400 1.00 45.75 198 HIS A N 1
ATOM 1479 C CA . HIS A 1 198 ? 0.503 0.562 42.453 1.00 45.75 198 HIS A CA 1
ATOM 1480 C C . HIS A 1 198 ? 0.282 -0.200 43.773 1.00 45.75 198 HIS A C 1
ATOM 1482 O O . HIS A 1 198 ? -0.733 -0.889 43.904 1.00 45.75 198 HIS A O 1
ATOM 1488 N N . PRO A 1 199 ? 1.168 -0.082 44.783 1.00 43.50 199 PRO A N 1
ATOM 1489 C CA . PRO A 1 199 ? 0.883 -0.635 46.102 1.00 43.50 199 PRO A CA 1
ATOM 1490 C C . PRO A 1 199 ? -0.319 0.104 46.720 1.00 43.50 199 PRO A C 1
ATOM 1492 O O . PRO A 1 199 ? -0.360 1.338 46.685 1.00 43.50 199 PRO A O 1
ATOM 1495 N N . PRO A 1 200 ? -1.304 -0.601 47.307 1.00 40.47 200 PRO A N 1
ATOM 1496 C CA . PRO A 1 200 ? -2.431 0.054 47.955 1.00 40.47 200 PRO A CA 1
ATOM 1497 C C . PRO A 1 200 ? -1.934 0.860 49.161 1.00 40.47 200 PRO A C 1
ATOM 1499 O O . PRO A 1 200 ? -1.300 0.315 50.064 1.00 40.47 200 PRO A O 1
ATOM 1502 N N . ALA A 1 201 ? -2.241 2.159 49.187 1.00 38.91 201 ALA A N 1
ATOM 1503 C CA . ALA A 1 201 ? -1.849 3.078 50.255 1.00 38.91 201 ALA A CA 1
ATOM 1504 C C . ALA 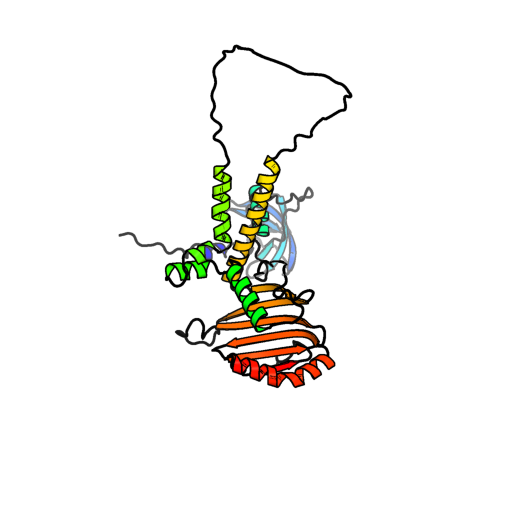A 1 201 ? -2.643 2.813 51.553 1.00 38.91 201 ALA A C 1
ATOM 1506 O O . ALA A 1 201 ? -3.556 3.556 51.923 1.00 38.91 201 ALA A O 1
ATOM 1507 N N . GLY A 1 202 ? -2.305 1.715 52.232 1.00 35.91 202 GLY A N 1
ATOM 1508 C CA . GLY A 1 202 ? -2.897 1.303 53.498 1.00 35.91 202 GLY A CA 1
ATOM 1509 C C . GLY A 1 202 ? -2.624 2.324 54.601 1.00 35.91 202 GLY A C 1
ATOM 1510 O O . GLY A 1 202 ? -1.497 2.467 55.067 1.00 35.91 202 GLY A O 1
ATOM 1511 N N . LYS A 1 203 ? -3.671 3.025 55.045 1.00 47.28 203 LYS A N 1
ATOM 1512 C CA . LYS A 1 203 ? -3.606 3.904 56.217 1.00 47.28 203 LYS A CA 1
ATOM 1513 C C . LYS A 1 203 ? -3.568 3.062 57.494 1.00 47.28 203 LYS A C 1
ATOM 1515 O O . LYS A 1 203 ? -4.616 2.641 57.976 1.00 47.28 203 LYS A O 1
ATOM 1520 N N . THR A 1 204 ? -2.385 2.871 58.066 1.00 33.12 204 THR A N 1
ATOM 1521 C CA . THR A 1 204 ? -2.207 2.349 59.430 1.00 33.12 204 THR A CA 1
ATOM 1522 C C . THR A 1 204 ? -1.675 3.447 60.345 1.00 33.12 204 THR A C 1
ATOM 1524 O O . THR A 1 204 ? -0.699 4.119 60.024 1.00 33.12 204 THR A O 1
ATOM 1527 N N . MET A 1 205 ? -2.341 3.633 61.481 1.00 37.94 205 MET A N 1
ATOM 1528 C CA . MET A 1 205 ? -2.057 4.633 62.514 1.00 37.94 205 MET A CA 1
ATOM 1529 C C . MET A 1 205 ? -1.942 3.887 63.855 1.00 37.94 205 MET A C 1
ATOM 1531 O O . MET A 1 205 ? -2.602 2.858 63.981 1.00 37.94 205 MET A O 1
ATOM 1535 N N . HIS A 1 206 ? -1.194 4.424 64.834 1.00 32.47 206 HIS A N 1
ATOM 1536 C CA . HIS A 1 206 ? -0.802 3.771 66.111 1.00 32.47 206 HIS A CA 1
ATOM 1537 C C . HIS A 1 206 ? 0.223 2.619 65.960 1.00 32.47 206 HIS A C 1
ATOM 1539 O O . HIS A 1 206 ? 0.192 1.893 64.972 1.00 32.47 206 HIS A O 1
ATOM 1545 N N . ASP A 1 207 ? 1.155 2.383 66.895 1.00 29.94 207 ASP A N 1
ATOM 1546 C CA . ASP A 1 207 ? 1.710 3.242 67.969 1.00 29.94 207 ASP A CA 1
ATOM 1547 C C . ASP A 1 207 ? 3.138 2.752 68.336 1.00 29.94 207 ASP A C 1
ATOM 1549 O O . ASP A 1 207 ? 3.629 1.775 67.768 1.00 29.94 207 ASP A O 1
ATOM 1553 N N . ALA A 1 208 ? 3.827 3.432 69.253 1.00 34.28 208 ALA A N 1
ATOM 1554 C CA . ALA A 1 208 ? 5.227 3.199 69.607 1.00 34.28 208 ALA A CA 1
ATOM 1555 C C . ALA A 1 208 ? 5.513 1.909 70.409 1.00 34.28 208 ALA A C 1
ATOM 1557 O O . ALA A 1 208 ? 4.769 1.556 71.323 1.00 34.28 208 ALA A O 1
ATOM 1558 N N . SER A 1 209 ? 6.690 1.303 70.173 1.00 30.20 209 SER A N 1
ATOM 1559 C CA . SER A 1 209 ? 7.660 0.922 71.229 1.00 30.20 209 SER A CA 1
ATOM 1560 C C . SER A 1 209 ? 8.976 0.356 70.665 1.00 30.20 209 SER A C 1
ATOM 1562 O O . SER A 1 209 ? 9.017 -0.733 70.100 1.00 30.20 209 SER A O 1
ATOM 1564 N N . GLU A 1 210 ? 10.071 1.078 70.902 1.00 35.88 210 GLU A N 1
ATOM 1565 C CA . GLU A 1 210 ? 11.438 0.535 71.035 1.00 35.88 210 GLU A CA 1
ATOM 1566 C C . GLU A 1 210 ? 11.631 -0.039 72.475 1.00 35.88 210 GLU A C 1
ATOM 1568 O O . GLU A 1 210 ? 10.757 0.243 73.301 1.00 35.88 210 GLU A O 1
ATOM 1573 N N . PRO A 1 211 ? 12.704 -0.800 72.849 1.00 40.53 211 PRO A N 1
ATOM 1574 C CA . PRO A 1 211 ? 14.080 -0.659 72.334 1.00 40.53 211 PRO A CA 1
ATOM 1575 C C . PRO A 1 211 ? 15.007 -1.907 72.229 1.00 40.53 211 PRO A C 1
ATOM 1577 O O . PRO A 1 211 ? 14.823 -2.938 72.866 1.00 40.53 211 PRO A O 1
ATOM 1580 N N . VAL A 1 212 ? 16.104 -1.707 71.482 1.00 35.84 212 VAL A N 1
ATOM 1581 C CA . VAL A 1 212 ? 17.510 -2.136 71.727 1.00 35.84 212 VAL A CA 1
ATOM 1582 C C . VAL A 1 212 ? 17.824 -3.521 72.337 1.00 35.84 212 VAL A C 1
ATOM 1584 O O . VAL A 1 212 ? 17.663 -3.751 73.532 1.00 35.84 212 VAL A O 1
ATOM 1587 N N . VAL A 1 213 ? 18.622 -4.299 71.586 1.00 33.19 213 VAL A N 1
ATOM 1588 C CA . VAL A 1 213 ? 19.802 -5.025 72.116 1.00 33.19 213 VAL A CA 1
ATOM 1589 C C . VAL A 1 213 ? 21.009 -4.764 71.193 1.00 33.19 213 VAL A C 1
ATOM 1591 O O . VAL A 1 213 ? 20.858 -4.712 69.976 1.00 33.19 213 VAL A O 1
ATOM 1594 N N . ARG A 1 214 ? 22.215 -4.585 71.755 1.00 34.41 214 ARG A N 1
ATOM 1595 C CA . ARG A 1 214 ? 23.493 -4.418 71.023 1.00 34.41 214 ARG A CA 1
ATOM 1596 C C . ARG A 1 214 ? 24.474 -5.543 71.367 1.00 34.41 214 ARG A C 1
ATOM 1598 O O . ARG A 1 214 ? 24.668 -5.779 72.554 1.00 34.41 214 ARG A O 1
ATOM 1605 N N . GLN A 1 215 ? 25.188 -6.086 70.373 1.00 32.69 215 GLN A N 1
ATOM 1606 C CA . GLN A 1 215 ? 26.576 -6.608 70.438 1.00 32.69 215 GLN A CA 1
ATOM 1607 C C . GLN A 1 215 ? 26.995 -7.164 69.051 1.00 32.69 215 GLN A C 1
ATOM 1609 O O . GLN A 1 215 ? 26.128 -7.646 68.333 1.00 32.69 215 GLN A O 1
ATOM 1614 N N . SER A 1 216 ? 28.264 -7.180 68.618 1.00 35.41 216 SER A N 1
ATOM 1615 C CA . SER A 1 216 ? 29.414 -6.291 68.891 1.00 35.41 216 SER A CA 1
ATOM 1616 C C . SER A 1 216 ? 30.568 -6.556 67.892 1.00 35.41 216 SER A C 1
ATOM 1618 O O . SER A 1 216 ? 30.637 -7.631 67.308 1.00 35.41 216 SER A O 1
ATOM 1620 N N . GLN A 1 217 ? 31.511 -5.602 67.809 1.00 39.81 217 GLN A N 1
ATOM 1621 C CA . GLN A 1 217 ? 32.888 -5.697 67.264 1.00 39.81 217 GLN A CA 1
ATOM 1622 C C . GLN A 1 217 ? 33.121 -5.561 65.729 1.00 39.81 217 GLN A C 1
ATOM 1624 O O . GLN A 1 217 ? 32.304 -6.011 64.939 1.00 39.81 217 GLN A O 1
ATOM 1629 N N . GLN A 1 218 ? 34.281 -5.077 65.234 1.00 31.41 218 GLN A N 1
ATOM 1630 C CA . GLN A 1 218 ? 34.948 -3.756 65.427 1.00 31.41 218 GLN A CA 1
ATOM 1631 C C . GLN A 1 218 ? 36.322 -3.696 64.710 1.00 31.41 218 GLN A C 1
ATOM 1633 O O . GLN A 1 218 ? 37.243 -4.404 65.104 1.00 31.41 218 GLN A O 1
ATOM 1638 N N . ALA A 1 219 ? 36.492 -2.799 63.725 1.00 29.05 219 ALA A N 1
ATOM 1639 C CA . ALA A 1 219 ? 37.793 -2.398 63.154 1.00 29.05 219 ALA A CA 1
ATOM 1640 C C . ALA A 1 219 ? 37.702 -1.016 62.455 1.00 29.05 219 ALA A C 1
ATOM 1642 O O . ALA A 1 219 ? 36.638 -0.644 61.969 1.00 29.05 219 ALA A O 1
ATOM 1643 N N . ALA A 1 220 ? 38.804 -0.257 62.446 1.00 33.00 220 ALA A N 1
ATOM 1644 C CA . ALA A 1 220 ? 38.970 1.130 61.959 1.00 33.00 220 ALA A CA 1
ATOM 1645 C C . ALA A 1 220 ? 40.495 1.426 61.833 1.00 33.00 220 ALA A C 1
ATOM 1647 O O . ALA A 1 220 ? 41.258 0.573 62.304 1.00 33.00 220 ALA A O 1
ATOM 1648 N N . PRO A 1 221 ? 40.999 2.572 61.299 1.00 52.00 221 PRO A N 1
ATOM 1649 C CA . PRO A 1 221 ? 40.354 3.828 60.847 1.00 52.00 221 PRO A CA 1
ATOM 1650 C C . PRO A 1 221 ? 40.334 3.935 59.283 1.00 52.00 221 PRO A C 1
ATOM 1652 O O . PRO A 1 221 ? 40.139 2.890 58.674 1.00 52.00 221 PRO A O 1
ATOM 1655 N N . THR A 1 222 ? 40.390 5.049 58.517 1.00 29.17 222 THR A N 1
ATOM 1656 C CA . THR A 1 222 ? 40.916 6.431 58.698 1.00 29.17 222 THR A CA 1
ATOM 1657 C C . THR A 1 222 ? 40.247 7.458 57.744 1.00 29.17 222 THR A C 1
ATOM 1659 O O . THR A 1 222 ? 39.358 7.120 56.972 1.00 29.17 222 THR A O 1
ATOM 1662 N N . ALA A 1 223 ? 40.652 8.728 57.875 1.00 30.84 223 ALA A N 1
ATOM 1663 C CA . ALA A 1 223 ? 40.251 9.957 57.165 1.00 30.84 223 ALA A CA 1
ATOM 1664 C C . ALA A 1 223 ? 40.429 9.936 55.614 1.00 30.84 223 ALA A C 1
ATOM 1666 O O . ALA A 1 223 ? 41.095 9.046 55.096 1.00 30.84 223 ALA A O 1
ATOM 1667 N N . ALA A 1 224 ? 39.929 10.896 54.814 1.00 29.11 224 ALA A N 1
ATOM 1668 C CA . ALA A 1 224 ? 39.565 12.298 55.097 1.00 29.11 224 ALA A CA 1
ATOM 1669 C C . ALA A 1 224 ? 38.623 12.919 54.027 1.00 29.11 224 ALA A C 1
ATOM 1671 O O . ALA A 1 224 ? 38.458 12.341 52.960 1.00 29.11 224 ALA A O 1
ATOM 1672 N N . GLY A 1 225 ? 38.133 14.150 54.267 1.00 31.78 225 GLY A N 1
ATOM 1673 C CA . GLY A 1 225 ? 37.615 15.065 53.225 1.00 31.78 225 GLY A CA 1
ATOM 1674 C C . GLY A 1 225 ? 36.078 15.175 53.105 1.00 31.78 225 GLY A C 1
ATOM 1675 O O . GLY A 1 225 ? 35.427 14.156 52.894 1.00 31.78 225 GLY A O 1
ATOM 1676 N N . PRO A 1 226 ? 35.487 16.386 53.217 1.00 52.97 226 PRO A N 1
ATOM 1677 C CA . PRO A 1 226 ? 34.059 16.629 52.981 1.00 52.97 226 PRO A CA 1
ATOM 1678 C C . PRO A 1 226 ? 33.797 17.504 51.737 1.00 52.97 226 PRO A C 1
ATOM 1680 O O . PRO A 1 226 ? 34.350 18.597 51.643 1.00 52.97 226 PRO A O 1
ATOM 1683 N N . GLU A 1 227 ? 32.889 17.098 50.843 1.00 35.50 227 GLU A N 1
ATOM 1684 C CA . GLU A 1 227 ? 32.368 17.968 49.770 1.00 35.50 227 GLU A CA 1
ATOM 1685 C C . GLU A 1 227 ? 30.845 17.845 49.591 1.00 35.50 227 GLU A C 1
ATOM 1687 O O . GLU A 1 227 ? 30.215 16.882 50.036 1.00 35.50 227 GLU A O 1
ATOM 1692 N N . ASP A 1 228 ? 30.253 18.885 48.999 1.00 45.69 228 ASP A N 1
ATOM 1693 C CA . ASP A 1 228 ? 28.810 19.125 48.954 1.00 45.69 228 ASP A CA 1
ATOM 1694 C C . ASP A 1 228 ? 28.099 18.184 47.961 1.00 45.69 228 ASP A C 1
ATOM 1696 O O . ASP A 1 228 ? 28.443 18.107 46.782 1.00 45.69 228 ASP A O 1
ATOM 1700 N N . GLY A 1 229 ? 27.102 17.447 48.454 1.00 34.78 229 GLY A N 1
ATOM 1701 C CA . GLY A 1 229 ? 26.503 16.295 47.772 1.00 34.78 229 GLY A CA 1
ATOM 1702 C C . GLY A 1 229 ? 24.983 16.374 47.669 1.00 34.78 229 GLY A C 1
ATOM 1703 O O . GLY A 1 229 ? 24.297 15.381 47.905 1.00 34.78 229 GLY A O 1
ATOM 1704 N N . ARG A 1 230 ? 24.432 17.557 47.375 1.00 40.94 230 ARG A N 1
ATOM 1705 C CA . ARG A 1 230 ? 22.981 17.806 47.296 1.00 40.94 230 ARG A CA 1
ATOM 1706 C C . ARG A 1 230 ? 22.332 17.107 46.089 1.00 40.94 230 ARG A C 1
ATOM 1708 O O . ARG A 1 230 ? 22.036 17.744 45.080 1.00 40.94 230 ARG A O 1
ATOM 1715 N N . ILE A 1 231 ? 22.093 15.797 46.209 1.00 41.09 231 ILE A N 1
ATOM 1716 C CA . ILE A 1 231 ? 21.454 14.963 45.178 1.00 41.09 231 ILE A CA 1
ATOM 1717 C C . ILE A 1 231 ? 20.112 15.596 44.757 1.00 41.09 231 ILE A C 1
ATOM 1719 O O . ILE A 1 231 ? 19.221 15.740 45.601 1.00 41.09 231 ILE A O 1
ATOM 1723 N N . PRO A 1 232 ? 19.920 15.959 43.474 1.00 42.38 232 PRO A N 1
ATOM 1724 C CA . PRO A 1 232 ? 18.634 16.439 42.995 1.00 42.38 232 PRO A CA 1
ATOM 1725 C C . PRO A 1 232 ? 17.660 15.260 42.926 1.00 42.38 232 PRO A C 1
ATOM 1727 O O . PRO A 1 232 ? 17.750 14.416 42.032 1.00 42.38 232 PRO A O 1
ATOM 1730 N N . MET A 1 233 ? 16.725 15.207 43.879 1.00 41.91 233 MET A N 1
ATOM 1731 C CA . MET A 1 233 ? 15.635 14.231 43.889 1.00 41.91 233 MET A CA 1
ATOM 1732 C C . MET A 1 233 ? 14.745 14.469 42.663 1.00 41.91 233 MET A C 1
ATOM 1734 O O . MET A 1 233 ? 13.878 15.338 42.655 1.00 41.91 233 MET A O 1
ATOM 1738 N N . THR A 1 234 ? 15.041 13.736 41.594 1.00 50.25 234 THR A N 1
ATOM 1739 C CA . THR A 1 234 ? 14.384 13.837 40.294 1.00 50.25 234 THR A CA 1
ATOM 1740 C C . THR A 1 234 ? 13.185 12.906 40.290 1.00 50.25 234 THR A C 1
ATOM 1742 O O . THR A 1 234 ? 13.329 11.695 40.442 1.00 50.25 234 THR A O 1
ATOM 1745 N N . ASP A 1 235 ? 11.997 13.491 40.166 1.00 50.22 235 ASP A N 1
ATOM 1746 C CA . ASP A 1 235 ? 10.737 12.796 40.410 1.00 50.22 235 ASP A CA 1
ATOM 1747 C C . ASP A 1 235 ? 10.511 11.648 39.401 1.00 50.22 235 ASP A C 1
ATOM 1749 O O . ASP A 1 235 ? 10.368 11.907 38.199 1.00 50.22 235 ASP A O 1
ATOM 1753 N N . PRO A 1 236 ? 10.469 10.370 39.832 1.00 54.94 236 PRO A N 1
ATOM 1754 C CA . PRO A 1 236 ? 10.308 9.248 38.908 1.00 54.94 236 PRO A CA 1
ATOM 1755 C C . PRO A 1 236 ? 8.908 9.209 38.275 1.00 54.94 236 PRO A C 1
ATOM 1757 O O . PRO A 1 236 ? 8.728 8.588 37.227 1.00 54.94 236 PRO A O 1
ATOM 1760 N N . GLN A 1 237 ? 7.925 9.893 38.874 1.00 55.53 237 GLN A N 1
ATOM 1761 C CA . GLN A 1 237 ? 6.529 9.883 38.429 1.00 55.53 237 GLN A CA 1
ATOM 1762 C C . GLN A 1 237 ? 6.336 10.503 37.034 1.00 55.53 237 GLN A C 1
ATOM 1764 O O . GLN A 1 237 ? 5.520 10.011 36.252 1.00 55.53 237 GLN A O 1
ATOM 1769 N N . GLY A 1 238 ? 7.126 11.523 36.672 1.00 53.66 238 GLY A N 1
ATOM 1770 C CA . GLY A 1 238 ? 6.980 12.229 35.391 1.00 53.66 238 GLY A CA 1
ATOM 1771 C C . GLY A 1 238 ? 7.218 11.343 34.161 1.00 53.66 238 GLY A C 1
ATOM 1772 O O . GLY A 1 238 ? 6.499 11.453 33.169 1.00 53.66 238 GLY A O 1
ATOM 1773 N N . ARG A 1 239 ? 8.175 10.405 34.235 1.00 56.94 239 ARG A N 1
ATOM 1774 C CA . ARG A 1 239 ? 8.474 9.482 33.123 1.00 56.94 239 ARG A CA 1
ATOM 1775 C C . ARG A 1 239 ? 7.337 8.499 32.843 1.00 56.94 239 ARG A C 1
ATOM 1777 O O . ARG A 1 239 ? 7.108 8.183 31.681 1.00 56.94 239 ARG A O 1
ATOM 1784 N N . GLY A 1 240 ? 6.630 8.035 33.876 1.00 60.28 240 GLY A N 1
ATOM 1785 C CA . GLY A 1 240 ? 5.506 7.107 33.716 1.00 60.28 240 GLY A CA 1
ATOM 1786 C C . GLY A 1 240 ? 4.344 7.738 32.948 1.00 60.28 240 GLY A C 1
ATOM 1787 O O . GLY A 1 240 ? 3.868 7.165 31.970 1.00 60.28 240 GLY A O 1
ATOM 1788 N N . ALA A 1 241 ? 3.950 8.956 33.334 1.00 62.59 241 ALA A N 1
ATOM 1789 C CA . ALA A 1 241 ? 2.899 9.707 32.648 1.00 62.59 241 ALA A CA 1
ATOM 1790 C C . ALA A 1 241 ? 3.265 10.001 31.181 1.00 62.59 241 ALA A C 1
ATOM 1792 O O . ALA A 1 241 ? 2.490 9.707 30.275 1.00 62.59 241 ALA A O 1
ATOM 1793 N N . GLN A 1 242 ? 4.481 10.497 30.935 1.00 66.00 242 GLN A N 1
ATOM 1794 C CA . GLN A 1 242 ? 4.914 10.904 29.596 1.00 66.00 242 GLN A CA 1
ATOM 1795 C C . GLN A 1 242 ? 5.063 9.724 28.612 1.00 66.00 242 GLN A C 1
ATOM 1797 O O . GLN A 1 242 ? 4.880 9.905 27.408 1.00 66.00 242 GLN A O 1
ATOM 1802 N N . LEU A 1 243 ? 5.345 8.510 29.104 1.00 63.56 243 LEU A N 1
ATOM 1803 C CA . LEU A 1 243 ? 5.292 7.281 28.300 1.00 63.56 243 LEU A CA 1
ATOM 1804 C C . LEU A 1 243 ? 3.846 6.885 27.956 1.00 63.56 243 LEU A C 1
ATOM 1806 O O . LEU A 1 243 ? 3.565 6.560 26.802 1.00 63.56 243 LEU A O 1
ATOM 1810 N N . ALA A 1 244 ? 2.928 6.959 28.924 1.00 68.94 244 ALA A N 1
ATOM 1811 C CA . ALA A 1 244 ? 1.517 6.639 28.714 1.00 68.94 244 ALA A CA 1
ATOM 1812 C C . ALA A 1 244 ? 0.831 7.611 27.733 1.00 68.94 244 ALA A C 1
ATOM 1814 O O . ALA A 1 244 ? 0.068 7.175 26.872 1.00 68.94 244 ALA A O 1
ATOM 1815 N N . ASP A 1 245 ? 1.140 8.911 27.797 1.00 73.25 245 ASP A N 1
ATOM 1816 C CA . ASP A 1 245 ? 0.615 9.905 26.849 1.00 73.25 245 ASP A CA 1
ATOM 1817 C C . ASP A 1 245 ? 1.102 9.663 25.411 1.00 73.25 245 ASP A C 1
ATOM 1819 O O . ASP A 1 245 ? 0.316 9.783 24.466 1.00 73.25 245 ASP A O 1
ATOM 1823 N N . ALA A 1 246 ? 2.370 9.270 25.234 1.00 73.19 246 ALA A N 1
ATOM 1824 C CA . ALA A 1 246 ? 2.924 8.922 23.925 1.00 73.19 246 ALA A CA 1
ATOM 1825 C C . ALA A 1 246 ? 2.263 7.661 23.338 1.00 73.19 246 ALA A C 1
ATOM 1827 O O . ALA A 1 246 ? 1.868 7.660 22.173 1.00 73.19 246 ALA A O 1
ATOM 1828 N N . GLN A 1 247 ? 2.057 6.622 24.156 1.00 71.88 247 GLN A N 1
ATOM 1829 C CA . GLN A 1 247 ? 1.315 5.417 23.761 1.00 71.88 247 GLN A CA 1
ATOM 1830 C C . GLN A 1 247 ? -0.141 5.741 23.393 1.00 71.88 247 GLN A C 1
ATOM 1832 O O . GLN A 1 247 ? -0.641 5.294 22.360 1.00 71.88 247 GLN A O 1
ATOM 1837 N N . ALA A 1 248 ? -0.816 6.571 24.194 1.00 75.94 248 ALA A N 1
ATOM 1838 C CA . ALA A 1 248 ? -2.184 6.995 23.924 1.00 75.94 248 ALA A CA 1
ATOM 1839 C C . ALA A 1 248 ? -2.293 7.839 22.640 1.00 75.94 248 ALA A C 1
ATOM 1841 O O . ALA A 1 248 ? -3.288 7.732 21.927 1.00 75.94 248 ALA A O 1
ATOM 1842 N N . ALA A 1 249 ? -1.279 8.645 22.304 1.00 77.62 249 ALA A N 1
ATOM 1843 C CA . ALA A 1 249 ? -1.210 9.341 21.020 1.00 77.62 249 ALA A CA 1
ATOM 1844 C C . ALA A 1 249 ? -1.070 8.361 19.841 1.00 77.62 249 ALA A C 1
ATOM 1846 O O . ALA A 1 249 ? -1.821 8.476 18.873 1.00 77.62 249 ALA A O 1
ATOM 1847 N N . SER A 1 250 ? -0.192 7.356 19.945 1.00 78.94 250 SER A N 1
ATOM 1848 C CA . SER A 1 250 ? -0.031 6.317 18.916 1.00 78.94 250 SER A CA 1
ATOM 1849 C C . SER A 1 250 ? -1.307 5.494 18.691 1.00 78.94 250 SER A C 1
ATOM 1851 O O . SER A 1 250 ? -1.666 5.225 17.546 1.00 78.94 250 SER A O 1
ATOM 1853 N N . LEU A 1 251 ? -2.037 5.151 19.760 1.00 78.06 251 LEU A N 1
ATOM 1854 C CA . LEU A 1 251 ? -3.346 4.492 19.671 1.00 78.06 251 LEU A CA 1
ATOM 1855 C C . LEU A 1 251 ? -4.382 5.374 18.954 1.00 78.06 251 LEU A C 1
ATOM 1857 O O . LEU A 1 251 ? -5.060 4.894 18.048 1.00 78.06 251 LEU A O 1
ATOM 1861 N N . ARG A 1 252 ? -4.491 6.666 19.311 1.00 81.19 252 ARG A N 1
ATOM 1862 C CA . ARG A 1 252 ? -5.405 7.608 18.629 1.00 81.19 252 ARG A CA 1
ATOM 1863 C C . ARG A 1 252 ? -5.105 7.676 17.130 1.00 81.19 252 ARG A C 1
ATOM 1865 O O . ARG A 1 252 ? -6.033 7.576 16.334 1.00 81.19 252 ARG A O 1
ATOM 1872 N N . GLN A 1 253 ? -3.828 7.777 16.757 1.00 81.56 253 GLN A N 1
ATOM 1873 C CA . GLN A 1 253 ? -3.399 7.799 15.358 1.00 81.56 253 GLN A CA 1
ATOM 1874 C C . GLN A 1 253 ? -3.760 6.496 14.621 1.00 81.56 253 GLN A C 1
ATOM 1876 O O . GLN A 1 253 ? -4.302 6.559 13.521 1.00 81.56 253 GLN A O 1
ATOM 1881 N N . MET A 1 254 ? -3.536 5.321 15.221 1.00 83.50 254 MET A N 1
ATOM 1882 C CA . MET A 1 254 ? -3.890 4.041 14.590 1.00 83.50 254 MET A CA 1
ATOM 1883 C C . MET A 1 254 ? -5.403 3.903 14.352 1.00 83.50 254 MET A C 1
ATOM 1885 O O . MET A 1 254 ? -5.818 3.474 13.277 1.00 83.50 254 MET A O 1
ATOM 1889 N N . VAL A 1 255 ? -6.232 4.329 15.310 1.00 84.38 255 VAL A N 1
ATOM 1890 C CA . VAL A 1 255 ? -7.700 4.320 15.164 1.00 84.38 255 VAL A CA 1
ATOM 1891 C C . VAL A 1 255 ? -8.169 5.315 14.091 1.00 84.38 255 VAL A C 1
ATOM 1893 O O . VAL A 1 255 ? -9.074 5.002 13.320 1.00 84.38 255 VAL A O 1
ATOM 1896 N N . GLN A 1 256 ? -7.527 6.482 13.969 1.00 82.19 256 GLN A N 1
ATOM 1897 C CA . GLN A 1 256 ? -7.788 7.424 12.868 1.00 82.19 256 GLN A CA 1
ATOM 1898 C C . GLN A 1 256 ? -7.447 6.811 11.501 1.00 82.19 256 GLN A C 1
ATOM 1900 O O . GLN A 1 256 ? -8.223 6.946 10.558 1.00 82.19 256 GLN A O 1
ATOM 1905 N N . GLN A 1 257 ? -6.315 6.108 11.393 1.00 82.69 257 GLN A N 1
ATOM 1906 C CA . GLN A 1 257 ? -5.884 5.446 10.156 1.00 82.69 257 GLN A CA 1
ATOM 1907 C C . GLN A 1 257 ? -6.824 4.292 9.757 1.00 82.69 257 GLN A C 1
ATOM 1909 O O . GLN A 1 257 ? -7.104 4.116 8.573 1.00 82.69 257 GLN A O 1
ATOM 1914 N N . GLN A 1 258 ? -7.364 3.546 10.728 1.00 86.31 258 GLN A N 1
ATOM 1915 C CA . GLN A 1 258 ? -8.392 2.520 10.502 1.00 86.31 258 GLN A CA 1
ATOM 1916 C C . GLN A 1 258 ? -9.711 3.127 10.011 1.00 86.31 258 GLN A C 1
ATOM 1918 O O . GLN A 1 258 ? -10.258 2.679 9.006 1.00 86.31 258 GLN A O 1
ATOM 1923 N N . LEU A 1 259 ? -10.198 4.182 10.671 1.00 83.75 259 LEU A N 1
ATOM 1924 C CA . LEU A 1 259 ? -11.430 4.864 10.271 1.00 83.75 259 LEU A CA 1
ATOM 1925 C C . LEU A 1 259 ? -11.309 5.488 8.869 1.00 83.75 259 LEU A C 1
ATOM 1927 O O . LEU A 1 259 ? -12.236 5.382 8.071 1.00 83.75 259 LEU A O 1
ATOM 1931 N N . ALA A 1 260 ? -10.147 6.057 8.540 1.00 80.31 260 ALA A N 1
ATOM 1932 C CA . ALA A 1 260 ? -9.832 6.548 7.199 1.00 80.31 260 ALA A CA 1
ATOM 1933 C C . ALA A 1 260 ? -9.878 5.432 6.133 1.00 80.31 260 ALA A C 1
ATOM 1935 O O . ALA A 1 260 ? -10.373 5.658 5.029 1.00 80.31 260 ALA A O 1
ATOM 1936 N N . LEU A 1 261 ? -9.412 4.221 6.462 1.00 81.62 261 LEU A N 1
ATOM 1937 C CA . LEU A 1 261 ? -9.473 3.059 5.568 1.00 81.62 261 LEU A CA 1
ATOM 1938 C C . LEU A 1 261 ? -10.922 2.578 5.343 1.00 81.62 261 LEU A C 1
ATOM 1940 O O . LEU A 1 261 ? -11.285 2.215 4.224 1.00 81.62 261 LEU A O 1
ATOM 1944 N N . LEU A 1 262 ? -11.765 2.620 6.383 1.00 80.69 262 LEU A N 1
ATOM 1945 C CA . LEU A 1 262 ? -13.203 2.317 6.292 1.00 80.69 262 LEU A CA 1
ATOM 1946 C C . LEU A 1 262 ? -13.974 3.355 5.455 1.00 80.69 262 LEU A C 1
ATOM 1948 O O . LEU A 1 262 ? -14.921 2.998 4.756 1.00 80.69 262 LEU A O 1
ATOM 1952 N N . GLU A 1 263 ? -13.542 4.619 5.468 1.00 83.31 263 GLU A N 1
ATOM 1953 C CA . GLU A 1 263 ? -14.069 5.704 4.623 1.00 83.31 263 GLU A CA 1
ATOM 1954 C C . GLU A 1 263 ? -13.593 5.617 3.152 1.00 83.31 263 GLU A C 1
ATOM 1956 O O . GLU A 1 263 ? -13.806 6.541 2.374 1.00 83.31 263 GLU A O 1
ATOM 1961 N N . GLN A 1 264 ? -12.957 4.508 2.746 1.00 79.44 264 GLN A N 1
ATOM 1962 C CA . GLN A 1 264 ? -12.430 4.276 1.390 1.00 79.44 264 GLN A CA 1
ATOM 1963 C C . GLN A 1 264 ? -11.350 5.291 0.963 1.00 79.44 264 GLN A C 1
ATOM 1965 O O . GLN A 1 264 ? -11.138 5.511 -0.229 1.00 79.44 264 GLN A O 1
ATOM 1970 N N . ARG A 1 265 ? -10.630 5.906 1.917 1.00 84.06 265 ARG A N 1
ATOM 1971 C CA . ARG A 1 265 ? -9.475 6.756 1.586 1.00 84.06 265 ARG A CA 1
ATOM 1972 C C . ARG A 1 265 ? -8.322 5.901 1.048 1.00 84.06 265 ARG A C 1
ATOM 1974 O O . ARG A 1 265 ? -8.100 4.797 1.551 1.00 84.06 265 ARG A O 1
ATOM 1981 N N . PRO A 1 266 ? -7.524 6.419 0.097 1.00 86.25 266 PRO A N 1
ATOM 1982 C CA . PRO A 1 266 ? -6.363 5.704 -0.413 1.00 86.25 266 PRO A CA 1
ATOM 1983 C C . PRO A 1 266 ? -5.351 5.444 0.710 1.00 86.25 266 PRO A C 1
ATOM 1985 O O . PRO A 1 266 ? -4.958 6.363 1.435 1.00 86.25 266 PRO A O 1
ATOM 1988 N N . LEU A 1 267 ? -4.909 4.194 0.825 1.00 88.44 267 LEU A N 1
ATOM 1989 C CA . LEU A 1 267 ? -3.826 3.771 1.706 1.00 88.44 267 LEU A CA 1
ATOM 1990 C C . LEU A 1 267 ? -2.503 4.304 1.153 1.00 88.44 267 LEU A C 1
ATOM 1992 O O . LEU A 1 267 ? -2.212 4.129 -0.028 1.00 88.44 267 LEU A O 1
ATOM 1996 N N . VAL A 1 268 ? -1.679 4.923 1.999 1.00 89.25 268 VAL A N 1
ATOM 1997 C CA . VAL A 1 268 ? -0.346 5.414 1.614 1.00 89.25 268 VAL A CA 1
ATOM 1998 C C . VAL A 1 268 ? 0.718 4.800 2.496 1.00 89.25 268 VAL A C 1
ATOM 2000 O O . VAL A 1 268 ? 0.743 5.026 3.701 1.00 89.25 268 VAL A O 1
ATOM 2003 N N . TRP A 1 269 ? 1.639 4.071 1.887 1.00 89.00 269 TRP A N 1
ATOM 2004 C CA . TRP A 1 269 ? 2.871 3.638 2.520 1.00 89.00 269 TRP A CA 1
ATOM 2005 C C . TRP A 1 269 ? 4.026 4.509 2.018 1.00 89.00 269 TRP A C 1
ATOM 2007 O O . TRP A 1 269 ? 4.241 4.639 0.815 1.00 89.00 269 TRP A O 1
ATOM 2017 N N . GLN A 1 270 ? 4.784 5.090 2.941 1.00 88.12 270 GLN A N 1
ATOM 2018 C CA . GLN A 1 270 ? 6.031 5.801 2.659 1.00 88.12 270 GLN A CA 1
ATOM 2019 C C . GLN A 1 270 ? 7.161 5.124 3.429 1.00 88.12 270 GLN A C 1
ATOM 2021 O O . GLN A 1 270 ? 6.978 4.729 4.583 1.00 88.12 270 GLN A O 1
ATOM 2026 N N . GLY A 1 271 ? 8.340 5.009 2.827 1.00 87.81 271 GLY A N 1
ATOM 2027 C CA . GLY A 1 271 ? 9.502 4.433 3.493 1.00 87.81 271 GLY A CA 1
ATOM 2028 C C . GLY A 1 271 ? 10.700 4.287 2.567 1.00 87.81 271 GLY A C 1
ATOM 2029 O O . GLY A 1 271 ? 10.850 5.028 1.597 1.00 87.81 271 GLY A O 1
ATOM 2030 N N . GLN A 1 272 ? 11.564 3.321 2.881 1.00 88.88 272 GLN A N 1
ATOM 2031 C CA . GLN A 1 272 ? 12.719 2.974 2.055 1.00 88.88 272 GLN A CA 1
ATOM 2032 C C . GLN A 1 272 ? 12.576 1.550 1.502 1.00 88.88 272 GLN A C 1
ATOM 2034 O O . GLN A 1 272 ? 12.292 0.622 2.261 1.00 88.88 272 GLN A O 1
ATOM 2039 N N . ALA A 1 273 ? 12.792 1.359 0.198 1.00 85.56 273 ALA A N 1
ATOM 2040 C CA . ALA A 1 273 ? 12.762 0.031 -0.427 1.00 85.56 273 ALA A CA 1
ATOM 2041 C C . ALA A 1 273 ? 14.008 -0.793 -0.052 1.00 85.56 273 ALA A C 1
ATOM 2043 O O . ALA A 1 273 ? 13.908 -1.943 0.372 1.00 85.56 273 ALA A O 1
ATOM 2044 N N . TRP A 1 274 ? 15.170 -0.152 -0.140 1.00 88.06 274 TRP A N 1
ATOM 2045 C CA . TRP A 1 274 ? 16.460 -0.592 0.392 1.00 88.06 274 TRP A CA 1
ATOM 2046 C C . TRP A 1 274 ? 17.202 0.629 0.951 1.00 88.06 274 TRP A C 1
ATOM 2048 O O . TRP A 1 274 ? 16.678 1.746 0.907 1.00 88.06 274 TRP A O 1
ATOM 2058 N N . ALA A 1 275 ? 18.399 0.442 1.508 1.00 82.81 275 ALA A N 1
ATOM 2059 C CA . ALA A 1 275 ? 19.184 1.530 2.095 1.00 82.81 275 ALA A CA 1
ATOM 2060 C C . ALA A 1 275 ? 19.337 2.729 1.129 1.00 82.81 275 ALA A C 1
ATOM 2062 O O . ALA A 1 275 ? 19.851 2.583 0.023 1.00 82.81 275 ALA A O 1
ATOM 2063 N N . GLY A 1 276 ? 18.870 3.915 1.539 1.00 83.19 276 GLY A N 1
ATOM 2064 C CA . GLY A 1 276 ? 18.968 5.150 0.752 1.00 83.19 276 GLY A CA 1
ATOM 2065 C C . GLY A 1 276 ? 17.956 5.306 -0.393 1.00 83.19 276 GLY A C 1
ATOM 2066 O O . GLY A 1 276 ? 17.905 6.380 -0.988 1.00 83.19 276 GLY A O 1
ATOM 2067 N N . GLN A 1 277 ? 17.131 4.296 -0.694 1.00 88.75 277 GLN A N 1
ATOM 2068 C CA . GLN A 1 277 ? 16.112 4.363 -1.746 1.00 88.75 277 GLN A CA 1
ATOM 2069 C C . GLN A 1 277 ? 14.742 4.733 -1.163 1.00 88.75 277 GLN A C 1
ATOM 2071 O O . GLN A 1 277 ? 14.066 3.837 -0.649 1.00 88.75 277 GLN A O 1
ATOM 2076 N N . PRO A 1 278 ? 14.270 5.991 -1.272 1.00 88.62 278 PRO A N 1
ATOM 2077 C CA . PRO A 1 278 ? 12.891 6.324 -0.935 1.00 88.62 278 PRO A CA 1
ATOM 2078 C C . PRO A 1 278 ? 11.913 5.621 -1.884 1.00 88.62 278 PRO A C 1
ATOM 2080 O O . PRO A 1 278 ? 12.216 5.406 -3.064 1.00 88.62 278 PRO A O 1
ATOM 2083 N N . LEU A 1 279 ? 10.748 5.282 -1.338 1.00 90.94 279 LEU A N 1
ATOM 2084 C CA . LEU A 1 279 ? 9.615 4.654 -2.009 1.00 90.94 279 LEU A CA 1
ATOM 2085 C C . LEU A 1 279 ? 8.319 5.216 -1.402 1.00 90.94 279 LEU A C 1
ATOM 2087 O O . LEU A 1 279 ? 8.090 5.066 -0.199 1.00 90.94 279 LEU A O 1
ATOM 2091 N N . GLU A 1 280 ? 7.469 5.824 -2.232 1.00 92.44 280 GLU A N 1
ATOM 2092 C CA . GLU A 1 280 ? 6.059 6.072 -1.905 1.00 92.44 280 GLU A CA 1
ATOM 2093 C C . GLU A 1 280 ? 5.183 5.093 -2.691 1.00 92.44 280 GLU A C 1
ATOM 2095 O O . GLU A 1 280 ? 5.387 4.862 -3.883 1.00 92.44 280 GLU A O 1
ATOM 2100 N N . TRP A 1 281 ? 4.202 4.504 -2.016 1.00 93.12 281 TRP A N 1
ATOM 2101 C CA . TRP A 1 281 ? 3.216 3.616 -2.612 1.00 93.12 281 TRP A CA 1
ATOM 2102 C C . TRP A 1 281 ? 1.819 4.006 -2.130 1.00 93.12 281 TRP A C 1
ATOM 2104 O O . TRP A 1 281 ? 1.529 3.972 -0.935 1.00 93.12 281 TRP A O 1
ATOM 2114 N N . THR A 1 282 ? 0.951 4.387 -3.066 1.00 93.06 282 THR A N 1
ATOM 2115 C CA . THR A 1 282 ? -0.465 4.676 -2.819 1.00 93.06 282 THR A CA 1
ATOM 2116 C C . THR A 1 282 ? -1.318 3.547 -3.398 1.00 93.06 282 THR A C 1
ATOM 2118 O O . THR A 1 282 ? -1.264 3.287 -4.600 1.00 93.06 282 THR A O 1
ATOM 2121 N N . LEU A 1 283 ? -2.141 2.913 -2.563 1.00 91.62 283 LEU A N 1
ATOM 2122 C CA . LEU A 1 283 ? -3.113 1.889 -2.941 1.00 91.62 283 LEU A CA 1
ATOM 2123 C C . LEU A 1 283 ? -4.536 2.420 -2.729 1.00 91.62 283 LEU A C 1
ATOM 2125 O O . LEU A 1 283 ? -4.906 2.818 -1.628 1.00 91.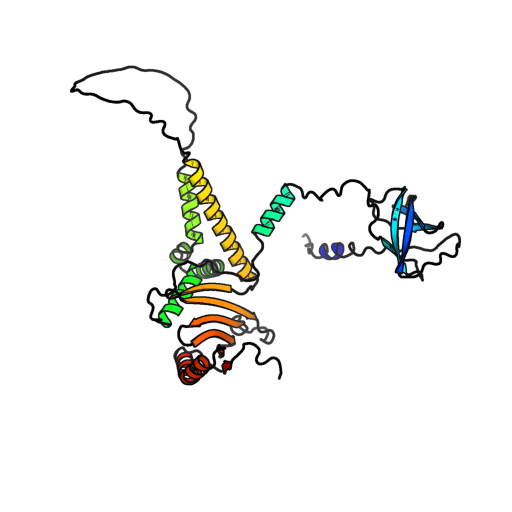62 283 LEU A O 1
ATOM 2129 N N . ASN A 1 284 ? -5.345 2.382 -3.778 1.00 91.38 284 ASN A N 1
ATOM 2130 C CA . ASN A 1 284 ? -6.751 2.764 -3.776 1.00 91.38 284 ASN A CA 1
ATOM 2131 C C . ASN A 1 284 ? -7.609 1.617 -4.336 1.00 91.38 284 ASN A C 1
ATOM 2133 O O . ASN A 1 284 ? -7.117 0.771 -5.089 1.00 91.38 284 ASN A O 1
ATOM 2137 N N . TRP A 1 285 ? -8.897 1.596 -4.006 1.00 88.38 285 TRP A N 1
ATOM 2138 C CA . TRP A 1 285 ? -9.863 0.720 -4.662 1.00 88.38 285 TRP A CA 1
ATOM 2139 C C . TRP A 1 285 ? -11.216 1.411 -4.812 1.00 88.38 285 TRP A C 1
ATOM 2141 O O . TRP A 1 285 ? -11.693 2.096 -3.914 1.00 88.38 285 TRP A O 1
ATOM 2151 N N . GLU A 1 286 ? -11.853 1.189 -5.953 1.00 87.81 286 GLU A N 1
ATOM 2152 C CA . GLU A 1 286 ? -13.193 1.674 -6.274 1.00 87.81 286 GLU A CA 1
ATOM 2153 C C . GLU A 1 286 ? -14.107 0.477 -6.574 1.00 87.81 286 GLU A C 1
ATOM 2155 O O . GLU A 1 286 ? -13.645 -0.589 -6.997 1.00 87.81 286 GLU A O 1
ATOM 2160 N N . ARG A 1 287 ? -15.417 0.628 -6.352 1.00 82.69 287 ARG A N 1
ATOM 2161 C CA . ARG A 1 287 ? -16.402 -0.332 -6.867 1.00 82.69 287 ARG A CA 1
ATOM 2162 C C . ARG A 1 287 ? -16.735 0.048 -8.306 1.00 82.69 287 ARG A C 1
ATOM 2164 O O . ARG A 1 287 ? -17.105 1.193 -8.555 1.00 82.69 287 ARG A O 1
ATOM 2171 N N . ASP A 1 288 ? -16.663 -0.902 -9.232 1.00 83.50 288 ASP A N 1
ATOM 2172 C CA . ASP A 1 288 ? -17.130 -0.676 -10.599 1.00 83.50 288 ASP A CA 1
ATOM 2173 C C . ASP A 1 288 ? -18.651 -0.466 -10.614 1.00 83.50 288 ASP A C 1
ATOM 2175 O O . ASP A 1 288 ? -19.432 -1.360 -10.289 1.00 83.50 288 ASP A O 1
ATOM 2179 N N . ALA A 1 289 ? -19.076 0.727 -11.029 1.00 78.75 289 ALA A N 1
ATOM 2180 C CA . ALA A 1 289 ? -20.486 1.101 -11.120 1.00 78.75 289 ALA A CA 1
ATOM 2181 C C . ALA A 1 289 ? -21.245 0.403 -12.269 1.00 78.75 289 ALA A C 1
ATOM 2183 O O . ALA A 1 289 ? -22.455 0.581 -12.392 1.00 78.75 289 ALA A O 1
ATOM 2184 N N . ARG A 1 290 ? -20.551 -0.362 -13.124 1.00 77.25 290 ARG A N 1
ATOM 2185 C CA . ARG A 1 290 ? -21.141 -1.146 -14.224 1.00 77.25 290 ARG A CA 1
ATOM 2186 C C . ARG A 1 290 ? -21.315 -2.628 -13.878 1.00 77.25 290 ARG A C 1
ATOM 2188 O O . ARG A 1 290 ? -21.914 -3.356 -14.669 1.00 77.25 290 ARG A O 1
ATOM 2195 N N . SER A 1 291 ? -20.819 -3.076 -12.726 1.00 77.50 291 SER A N 1
ATOM 2196 C CA . SER A 1 291 ? -20.899 -4.476 -12.322 1.00 77.50 291 SER A CA 1
ATOM 2197 C C . SER A 1 291 ? -22.331 -4.820 -11.897 1.00 77.50 291 SER A C 1
ATOM 2199 O O . SER A 1 291 ? -22.958 -4.033 -11.185 1.00 77.50 291 SER A O 1
ATOM 2201 N N . PRO A 1 292 ? -22.884 -5.964 -12.338 1.00 76.12 292 PRO A N 1
ATOM 2202 C CA . PRO A 1 292 ? -24.299 -6.273 -12.151 1.00 76.12 292 PRO A CA 1
ATOM 2203 C C . PRO A 1 292 ? -24.648 -6.563 -10.685 1.00 76.12 292 PRO A C 1
ATOM 2205 O O . PRO A 1 292 ? -23.840 -7.124 -9.941 1.00 76.12 292 PRO A O 1
ATOM 2208 N N . ASP A 1 293 ? -25.886 -6.250 -10.289 1.00 68.12 293 ASP A N 1
ATOM 2209 C CA . ASP A 1 293 ? -26.427 -6.616 -8.974 1.00 68.12 293 ASP A CA 1
ATOM 2210 C C . ASP A 1 293 ? -26.334 -8.137 -8.757 1.00 68.12 293 ASP A C 1
ATOM 2212 O O . ASP A 1 293 ? -27.002 -8.923 -9.431 1.00 68.12 293 ASP A O 1
ATOM 2216 N N . GLY A 1 294 ? -25.486 -8.544 -7.807 1.00 71.50 294 GLY A N 1
ATOM 2217 C CA . GLY A 1 294 ? -25.169 -9.947 -7.519 1.00 71.50 294 GLY A CA 1
ATOM 2218 C C . GLY A 1 294 ? -23.758 -10.403 -7.918 1.00 71.50 294 GLY A C 1
ATOM 2219 O O . GLY A 1 294 ? -23.403 -11.536 -7.603 1.00 71.50 294 GLY A O 1
ATOM 2220 N N . ALA A 1 295 ? -22.941 -9.555 -8.555 1.00 71.25 295 ALA A N 1
ATOM 2221 C CA . ALA A 1 295 ? -21.509 -9.815 -8.737 1.00 71.25 295 ALA A CA 1
ATOM 2222 C C . ALA A 1 295 ? -20.768 -9.933 -7.389 1.00 71.25 295 ALA A C 1
ATOM 2224 O O . ALA A 1 295 ? -21.154 -9.306 -6.395 1.00 71.25 295 ALA A O 1
ATOM 2225 N N . SER A 1 296 ? -19.679 -10.709 -7.349 1.00 77.38 296 SER A N 1
ATOM 2226 C CA . SER A 1 296 ? -18.865 -10.861 -6.137 1.00 77.38 296 SER A CA 1
ATOM 2227 C C . SER A 1 296 ? -18.220 -9.530 -5.738 1.00 77.38 296 SER A C 1
ATOM 2229 O O . SER A 1 296 ? -17.864 -8.712 -6.587 1.00 77.38 296 SER A O 1
ATOM 2231 N N . ALA A 1 297 ? -17.995 -9.327 -4.436 1.00 72.19 297 ALA A N 1
ATOM 2232 C CA . ALA A 1 297 ? -17.387 -8.099 -3.908 1.00 72.19 297 ALA A CA 1
ATOM 2233 C C . ALA A 1 297 ? -15.930 -7.858 -4.364 1.00 72.19 297 ALA A C 1
ATOM 2235 O O . ALA A 1 297 ? -15.410 -6.756 -4.174 1.00 72.19 297 ALA A O 1
ATOM 2236 N N . ASP A 1 298 ? -15.292 -8.869 -4.960 1.00 72.88 298 ASP A N 1
ATOM 2237 C CA . ASP A 1 298 ? -13.956 -8.782 -5.551 1.00 72.88 298 ASP A CA 1
ATOM 2238 C C . ASP A 1 298 ? -14.002 -8.625 -7.081 1.00 72.88 298 ASP A C 1
ATOM 2240 O O . ASP A 1 298 ? -13.250 -7.813 -7.612 1.00 72.88 298 ASP A O 1
ATOM 2244 N N . ASP A 1 299 ? -14.939 -9.284 -7.780 1.00 76.81 299 ASP A N 1
ATOM 2245 C CA . ASP A 1 299 ? -15.172 -9.083 -9.225 1.00 76.81 299 ASP A CA 1
ATOM 2246 C C . ASP A 1 299 ? -15.560 -7.629 -9.529 1.00 76.81 299 ASP A C 1
ATOM 2248 O O . ASP A 1 299 ? -15.069 -7.023 -10.480 1.00 76.81 299 ASP A O 1
ATOM 2252 N N . ALA A 1 300 ? -16.415 -7.056 -8.675 1.00 80.81 300 ALA A N 1
ATOM 2253 C CA . ALA A 1 300 ? -16.878 -5.675 -8.757 1.00 80.81 300 ALA A CA 1
ATOM 2254 C C . ALA A 1 300 ? -15.870 -4.649 -8.198 1.00 80.81 300 ALA A C 1
ATOM 2256 O O . ALA A 1 300 ? -16.226 -3.479 -8.026 1.00 80.81 300 ALA A O 1
ATOM 2257 N N . ARG A 1 301 ? -14.636 -5.054 -7.860 1.00 88.31 301 ARG A N 1
ATOM 2258 C CA . ARG A 1 301 ? -13.613 -4.165 -7.298 1.00 88.31 301 ARG A CA 1
ATOM 2259 C C . ARG A 1 301 ? -12.516 -3.880 -8.312 1.00 88.31 301 ARG A C 1
ATOM 2261 O O . ARG A 1 301 ? -11.849 -4.783 -8.812 1.00 88.31 301 ARG A O 1
ATOM 2268 N N . ILE A 1 302 ? -12.281 -2.596 -8.550 1.00 91.88 302 ILE A N 1
ATOM 2269 C CA . ILE A 1 302 ? -11.131 -2.126 -9.306 1.00 91.88 302 ILE A CA 1
ATOM 2270 C C . ILE A 1 302 ? -10.084 -1.648 -8.308 1.00 91.88 302 ILE A C 1
ATOM 2272 O O . ILE A 1 302 ? -10.335 -0.735 -7.523 1.00 91.88 302 ILE A O 1
ATOM 2276 N N . TRP A 1 303 ? -8.899 -2.242 -8.354 1.00 92.75 303 TRP A N 1
ATOM 2277 C CA . TRP A 1 303 ? -7.747 -1.772 -7.593 1.00 92.75 303 TRP A CA 1
ATOM 2278 C C . TRP A 1 303 ? -6.915 -0.816 -8.440 1.00 92.75 303 TRP A C 1
ATOM 2280 O O . TRP A 1 303 ? -6.726 -1.037 -9.637 1.00 92.75 303 TRP A O 1
ATOM 2290 N N . GLN A 1 304 ? -6.382 0.223 -7.808 1.00 93.94 304 GLN A N 1
ATOM 2291 C CA . GLN A 1 304 ? -5.460 1.182 -8.404 1.00 93.94 304 GLN A CA 1
ATOM 2292 C C . GLN A 1 304 ? -4.242 1.299 -7.482 1.00 93.94 304 GLN A C 1
ATOM 2294 O O . GLN A 1 304 ? -4.386 1.584 -6.297 1.00 93.94 304 GLN A O 1
ATOM 2299 N N . SER A 1 305 ? -3.038 1.074 -7.998 1.00 94.00 305 SER A N 1
ATOM 2300 C CA . SER A 1 305 ? -1.799 1.147 -7.217 1.00 94.00 305 SER A CA 1
ATOM 2301 C C . SER A 1 305 ? -0.772 2.004 -7.948 1.00 94.00 305 SER A C 1
ATOM 2303 O O . SER A 1 305 ? -0.357 1.668 -9.061 1.00 94.00 305 SER A O 1
ATOM 2305 N N . ARG A 1 306 ? -0.376 3.107 -7.310 1.00 95.06 306 ARG A N 1
ATOM 2306 C CA . ARG A 1 306 ? 0.668 4.039 -7.743 1.00 95.06 306 ARG A CA 1
ATOM 2307 C C . ARG A 1 306 ? 1.919 3.809 -6.909 1.00 95.06 306 ARG A C 1
ATOM 2309 O O . ARG A 1 306 ? 1.835 3.802 -5.685 1.00 95.06 306 ARG A O 1
ATOM 2316 N N . MET A 1 307 ? 3.068 3.677 -7.555 1.00 94.38 307 MET A N 1
ATOM 2317 C CA . MET A 1 307 ? 4.362 3.533 -6.896 1.00 94.38 307 MET A CA 1
ATOM 2318 C C . MET A 1 307 ? 5.361 4.527 -7.488 1.00 94.38 307 MET A C 1
ATOM 2320 O O . MET A 1 307 ? 5.610 4.491 -8.691 1.00 94.38 307 MET A O 1
ATOM 2324 N N . ASP A 1 308 ? 5.936 5.392 -6.658 1.00 94.19 308 ASP A N 1
ATOM 2325 C CA . ASP A 1 308 ? 6.916 6.402 -7.060 1.00 94.19 308 ASP A CA 1
ATOM 2326 C C . ASP A 1 308 ? 8.287 6.066 -6.446 1.00 94.19 308 ASP A C 1
ATOM 2328 O O . ASP A 1 308 ? 8.431 5.904 -5.229 1.00 94.19 308 ASP A O 1
ATOM 2332 N N . LEU A 1 309 ? 9.299 5.925 -7.310 1.00 91.75 309 LEU A N 1
ATOM 2333 C CA . LEU A 1 309 ? 10.668 5.522 -6.976 1.00 91.75 309 LEU A CA 1
ATOM 2334 C C . LEU A 1 309 ? 11.694 6.442 -7.654 1.00 91.75 309 LEU A C 1
ATOM 2336 O O . LEU A 1 309 ? 11.424 7.056 -8.685 1.00 91.75 309 LEU A O 1
ATOM 2340 N N . GLN A 1 310 ? 12.914 6.474 -7.115 1.00 89.19 310 GLN A N 1
ATOM 2341 C CA . GLN A 1 310 ? 14.031 7.260 -7.652 1.00 89.19 310 GLN A CA 1
ATOM 2342 C C . GLN A 1 310 ? 15.239 6.349 -7.907 1.00 89.19 310 GLN A C 1
ATOM 2344 O O . GLN A 1 310 ? 16.120 6.245 -7.059 1.00 89.19 310 GLN A O 1
ATOM 2349 N N . LEU A 1 311 ? 15.255 5.645 -9.040 1.00 88.75 311 LEU A N 1
ATOM 2350 C CA . LEU A 1 311 ? 16.218 4.575 -9.311 1.00 88.75 311 LEU A CA 1
ATOM 2351 C C . LEU A 1 311 ? 17.576 5.111 -9.815 1.00 88.75 311 LEU A C 1
ATOM 2353 O O . LEU A 1 311 ? 17.588 5.938 -10.729 1.00 88.75 311 LEU A O 1
ATOM 2357 N N . PRO A 1 312 ? 18.728 4.577 -9.351 1.00 83.69 312 PRO A N 1
ATOM 2358 C CA . PRO A 1 312 ? 20.057 5.101 -9.705 1.00 83.69 312 PRO A CA 1
ATOM 2359 C C . PRO A 1 312 ? 20.415 5.138 -11.201 1.00 83.69 312 PRO A C 1
ATOM 2361 O O . PRO A 1 312 ? 21.264 5.932 -11.595 1.00 83.69 312 PRO A O 1
ATOM 2364 N N . ARG A 1 313 ? 19.802 4.281 -12.035 1.00 83.19 313 ARG A N 1
ATOM 2365 C CA . ARG A 1 313 ? 20.023 4.236 -13.499 1.00 83.19 313 ARG A CA 1
ATOM 2366 C C . ARG A 1 313 ? 18.908 4.864 -14.330 1.00 83.19 313 ARG A C 1
ATOM 2368 O O . ARG A 1 313 ? 19.183 5.399 -15.394 1.00 83.19 313 ARG A O 1
ATOM 2375 N N . LEU A 1 314 ? 17.661 4.744 -13.875 1.00 85.81 314 LEU A N 1
ATOM 2376 C CA . LEU A 1 314 ? 16.468 5.110 -14.650 1.00 85.81 314 LEU A CA 1
ATOM 2377 C C . LEU A 1 314 ? 15.904 6.484 -14.251 1.00 85.81 314 LEU A C 1
ATOM 2379 O O . LEU A 1 314 ? 14.992 6.980 -14.905 1.00 85.81 314 LEU A O 1
ATOM 2383 N N . GLY A 1 315 ? 16.436 7.096 -13.188 1.00 88.81 315 GLY A N 1
ATOM 2384 C CA . GLY A 1 315 ? 15.935 8.351 -12.642 1.00 88.81 315 GLY A CA 1
ATOM 2385 C C . GLY A 1 315 ? 14.602 8.170 -11.915 1.00 88.81 315 GLY A C 1
ATOM 2386 O O . GLY A 1 315 ? 14.356 7.146 -11.273 1.00 88.81 315 GLY A O 1
ATOM 2387 N N . SER A 1 316 ? 13.750 9.189 -11.992 1.00 92.25 316 SER A N 1
ATOM 2388 C CA . SER A 1 316 ? 12.405 9.159 -11.414 1.00 92.25 316 SER A CA 1
ATOM 2389 C C . SER A 1 316 ? 11.510 8.194 -12.194 1.00 92.25 316 SER A C 1
ATOM 2391 O O . SER A 1 316 ? 11.378 8.311 -13.412 1.00 92.25 316 SER A O 1
ATOM 2393 N N . LEU A 1 317 ? 10.895 7.252 -11.483 1.00 93.56 317 LEU A N 1
ATOM 2394 C CA . LEU A 1 317 ? 10.044 6.199 -12.027 1.00 93.56 317 LEU A CA 1
ATOM 2395 C C . LEU A 1 317 ? 8.701 6.210 -11.295 1.00 93.56 317 LEU A C 1
ATOM 2397 O O . LEU A 1 317 ? 8.642 5.860 -10.117 1.00 93.56 317 LEU A O 1
ATOM 2401 N N . THR A 1 318 ? 7.624 6.526 -12.012 1.00 95.88 318 THR A N 1
ATOM 2402 C CA . THR A 1 318 ? 6.254 6.316 -11.526 1.00 95.88 318 THR A CA 1
ATOM 2403 C C . THR A 1 318 ? 5.671 5.091 -12.221 1.00 95.88 318 THR A C 1
ATOM 2405 O O . THR A 1 318 ? 5.629 5.019 -13.451 1.00 95.88 318 THR A O 1
ATOM 2408 N N . VAL A 1 319 ? 5.189 4.126 -11.442 1.00 94.94 319 VAL A N 1
ATOM 2409 C CA . VAL A 1 319 ? 4.462 2.948 -11.925 1.00 94.94 319 VAL A CA 1
ATOM 2410 C C . VAL A 1 319 ? 3.006 3.065 -11.490 1.00 94.94 319 VAL A C 1
ATOM 2412 O O . VAL A 1 319 ? 2.700 3.025 -10.300 1.00 94.94 319 VAL A O 1
ATOM 2415 N N . LEU A 1 320 ? 2.105 3.195 -12.458 1.00 95.25 320 LEU A N 1
ATOM 2416 C CA . LEU A 1 320 ? 0.660 3.168 -12.268 1.00 95.25 320 LEU A CA 1
ATOM 2417 C C . LEU A 1 320 ? 0.138 1.797 -12.694 1.00 95.25 320 LEU A C 1
ATOM 2419 O O . LEU A 1 320 ? 0.402 1.334 -13.802 1.00 95.25 320 LEU A O 1
ATOM 2423 N N . THR A 1 321 ? -0.610 1.142 -11.816 1.00 94.19 321 THR A N 1
ATOM 2424 C CA . THR A 1 321 ? -1.197 -0.180 -12.059 1.00 94.19 321 THR A CA 1
ATOM 2425 C C . THR A 1 321 ? -2.688 -0.149 -11.756 1.00 94.19 321 THR A C 1
ATOM 2427 O O . THR A 1 321 ? -3.111 0.476 -10.781 1.00 94.19 321 THR A O 1
ATOM 2430 N N . ARG A 1 322 ? -3.490 -0.819 -12.583 1.00 94.38 322 ARG A N 1
ATOM 2431 C CA . ARG A 1 322 ? -4.933 -0.990 -12.390 1.00 94.38 322 ARG A CA 1
ATOM 2432 C C . ARG A 1 322 ? -5.265 -2.469 -12.565 1.00 94.38 322 ARG A C 1
ATOM 2434 O O . ARG A 1 322 ? -4.818 -3.076 -13.534 1.00 94.38 322 ARG A O 1
ATOM 2441 N N . MET A 1 323 ? -6.018 -3.045 -11.630 1.00 92.31 323 MET A N 1
ATOM 2442 C CA . MET A 1 323 ? -6.489 -4.432 -11.704 1.00 92.31 323 MET A CA 1
ATOM 2443 C C . MET A 1 323 ? -8.014 -4.472 -11.622 1.00 92.31 323 MET A C 1
ATOM 2445 O O . MET A 1 323 ? -8.599 -3.829 -10.752 1.00 92.31 323 MET A O 1
ATOM 2449 N N . HIS A 1 324 ? -8.648 -5.246 -12.500 1.00 90.69 324 HIS A N 1
ATOM 2450 C CA . HIS A 1 324 ? -10.097 -5.457 -12.547 1.00 90.69 324 HIS A CA 1
ATOM 2451 C C . HIS A 1 324 ? -10.386 -6.861 -13.091 1.00 90.69 324 HIS A C 1
ATOM 2453 O O . HIS A 1 324 ? -9.784 -7.252 -14.084 1.00 90.69 324 HIS A O 1
ATOM 2459 N N . GLN A 1 325 ? -11.268 -7.631 -12.440 1.00 85.81 325 GLN A N 1
ATOM 2460 C CA . GLN A 1 325 ? -11.621 -9.009 -12.848 1.00 85.81 325 GLN A CA 1
ATOM 2461 C C . GLN A 1 325 ? -10.398 -9.936 -13.076 1.00 85.81 325 GLN A C 1
ATOM 2463 O O . GLN A 1 325 ? -10.417 -10.838 -13.907 1.00 85.81 325 GLN A O 1
ATOM 2468 N N . GLY A 1 326 ? -9.309 -9.703 -12.330 1.00 84.25 326 GLY A N 1
ATOM 2469 C CA . GLY A 1 326 ? -8.033 -10.423 -12.448 1.00 84.25 326 GLY A CA 1
ATOM 2470 C C . GLY A 1 326 ? -7.103 -9.937 -13.569 1.00 84.25 326 GLY A C 1
ATOM 2471 O O . GLY A 1 326 ? -5.922 -10.279 -13.558 1.00 84.25 326 GLY A O 1
ATOM 2472 N N . GLU A 1 327 ? -7.584 -9.108 -14.496 1.00 89.31 327 GLU A N 1
ATOM 2473 C CA . GLU A 1 327 ? -6.776 -8.480 -15.543 1.00 89.31 327 GLU A CA 1
ATOM 2474 C C . GLU A 1 327 ? -5.979 -7.290 -15.001 1.00 89.31 327 GLU A C 1
ATOM 2476 O O . GLU A 1 327 ? -6.501 -6.476 -14.236 1.00 89.31 327 GLU A O 1
ATOM 2481 N N . PHE A 1 328 ? -4.716 -7.169 -15.424 1.00 92.69 328 PHE A N 1
ATOM 2482 C CA . PHE A 1 328 ? -3.827 -6.059 -15.078 1.00 92.69 328 PHE A CA 1
ATOM 2483 C C . PHE A 1 328 ? -3.567 -5.150 -16.281 1.00 92.69 328 PHE A C 1
ATOM 2485 O O . PHE A 1 328 ? -3.205 -5.615 -17.364 1.00 92.69 328 PHE A O 1
ATOM 2492 N N . SER A 1 329 ? -3.619 -3.839 -16.055 1.00 93.19 329 SER A N 1
ATOM 2493 C CA . SER A 1 329 ? -2.968 -2.840 -16.903 1.00 93.19 329 SER A CA 1
ATOM 2494 C C . SER A 1 329 ? -1.906 -2.071 -16.116 1.00 93.19 329 SER A C 1
ATOM 2496 O O . SER A 1 329 ? -2.039 -1.814 -14.916 1.00 93.19 329 SER A O 1
ATOM 2498 N N . VAL A 1 330 ? -0.806 -1.744 -16.794 1.00 94.25 330 VAL A N 1
ATOM 2499 C CA . VAL A 1 330 ? 0.369 -1.089 -16.211 1.00 94.25 330 VAL A CA 1
ATOM 2500 C C . VAL A 1 330 ? 0.811 0.053 -17.126 1.00 94.25 330 VAL A C 1
ATOM 2502 O O . VAL A 1 330 ? 1.150 -0.169 -18.289 1.00 94.25 330 VAL A O 1
ATOM 2505 N N . ARG A 1 331 ? 0.846 1.276 -16.594 1.00 94.50 331 ARG A N 1
ATOM 2506 C CA . ARG A 1 331 ? 1.417 2.465 -17.236 1.00 94.50 331 ARG A CA 1
ATOM 2507 C C . ARG A 1 331 ? 2.647 2.900 -16.448 1.00 94.50 331 ARG A C 1
ATOM 2509 O O . ARG A 1 331 ? 2.584 3.100 -15.240 1.00 94.50 331 ARG A O 1
ATOM 2516 N N . ILE A 1 332 ? 3.767 3.053 -17.138 1.00 95.00 332 ILE A N 1
ATOM 2517 C CA . ILE A 1 332 ? 5.049 3.427 -16.546 1.00 95.00 332 ILE A CA 1
ATOM 2518 C C . ILE A 1 332 ? 5.443 4.794 -17.088 1.00 95.00 332 ILE A C 1
ATOM 2520 O O . ILE A 1 332 ? 5.449 5.001 -18.300 1.00 95.00 332 ILE A O 1
ATOM 2524 N N . VAL A 1 333 ? 5.767 5.730 -16.201 1.00 95.81 333 VAL A N 1
ATOM 2525 C CA . VAL A 1 333 ? 6.210 7.080 -16.557 1.00 95.81 333 VAL A CA 1
ATOM 2526 C C . VAL A 1 333 ? 7.683 7.217 -16.191 1.00 95.81 333 VAL A C 1
ATOM 2528 O O . VAL A 1 333 ? 8.055 7.064 -15.027 1.00 95.81 333 VAL A O 1
ATOM 2531 N N . ILE A 1 334 ? 8.513 7.503 -17.196 1.00 95.25 334 ILE A N 1
ATOM 2532 C CA . ILE A 1 334 ? 9.937 7.820 -17.034 1.00 95.25 334 ILE A CA 1
ATOM 2533 C C . ILE A 1 334 ? 10.203 9.136 -17.781 1.00 95.25 334 ILE A C 1
ATOM 2535 O O . ILE A 1 334 ? 10.236 9.142 -19.022 1.00 95.25 334 ILE A O 1
ATOM 2539 N N . PRO A 1 335 ? 10.376 10.261 -17.057 1.00 93.38 335 PRO A N 1
ATOM 2540 C CA . PRO A 1 335 ? 10.647 11.561 -17.667 1.00 93.38 335 PRO A CA 1
ATOM 2541 C C . PRO A 1 335 ? 11.959 11.586 -18.454 1.00 93.38 335 PRO A C 1
ATOM 2543 O O . PRO A 1 335 ? 12.010 12.182 -19.527 1.00 93.38 335 PRO A O 1
ATOM 2546 N N . ASP A 1 336 ? 12.993 10.891 -17.973 1.00 92.31 336 ASP A N 1
ATOM 2547 C CA . ASP A 1 336 ? 14.285 10.802 -18.655 1.00 92.31 336 ASP A CA 1
ATOM 2548 C C . ASP A 1 336 ? 14.226 9.924 -19.918 1.00 92.31 336 ASP A C 1
ATOM 2550 O O . ASP A 1 336 ? 13.675 8.824 -19.912 1.00 92.31 336 ASP A O 1
ATOM 2554 N N . GLU A 1 337 ? 14.802 10.400 -21.022 1.00 91.44 337 GLU A N 1
ATOM 2555 C CA . GLU A 1 337 ? 14.741 9.708 -22.314 1.00 91.44 337 GLU A CA 1
ATOM 2556 C C . GLU A 1 337 ? 15.698 8.508 -22.404 1.00 91.44 337 GLU A C 1
ATOM 2558 O O . GLU A 1 337 ? 15.353 7.498 -23.025 1.00 91.44 337 GLU A O 1
ATOM 2563 N N . ALA A 1 338 ? 16.863 8.568 -21.751 1.00 90.94 338 ALA A N 1
ATOM 2564 C CA . ALA A 1 338 ? 17.820 7.464 -21.741 1.00 90.94 338 ALA A CA 1
ATOM 2565 C C . ALA A 1 338 ? 17.306 6.306 -20.871 1.00 90.94 338 ALA A C 1
ATOM 2567 O O . ALA A 1 338 ? 17.281 5.161 -21.324 1.00 90.94 338 ALA A O 1
ATOM 2568 N N . GLY A 1 339 ? 16.793 6.609 -19.675 1.00 91.12 339 GLY A N 1
ATOM 2569 C CA . GLY A 1 339 ? 16.129 5.650 -18.795 1.00 91.12 339 GLY A CA 1
ATOM 2570 C C . GLY A 1 339 ? 14.889 5.028 -19.441 1.00 91.12 339 GLY A C 1
ATOM 2571 O O . GLY A 1 339 ? 14.719 3.809 -19.404 1.00 91.12 339 GLY A O 1
ATOM 2572 N N . ARG A 1 340 ? 14.055 5.824 -20.127 1.00 93.62 340 ARG A N 1
ATOM 2573 C CA . ARG A 1 340 ? 12.905 5.307 -20.891 1.00 93.62 340 ARG A CA 1
ATOM 2574 C C . ARG A 1 340 ? 13.344 4.373 -22.022 1.00 93.62 340 ARG A C 1
ATOM 2576 O O . ARG A 1 340 ? 12.722 3.333 -22.222 1.00 93.62 340 ARG A O 1
ATOM 2583 N N . SER A 1 341 ? 14.431 4.702 -22.720 1.0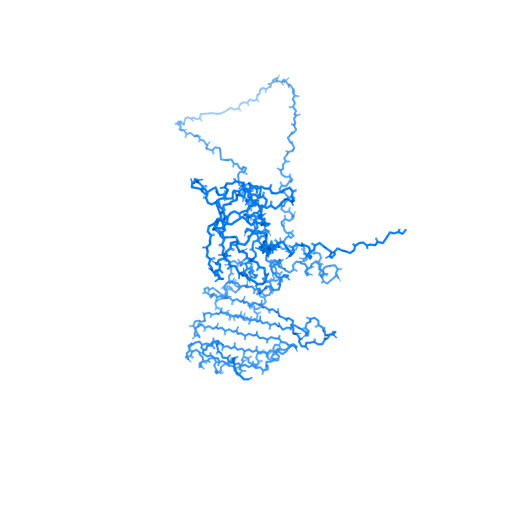0 91.44 341 SER A N 1
ATOM 2584 C CA . SER A 1 341 ? 14.989 3.866 -23.792 1.00 91.44 341 SER A CA 1
ATOM 2585 C C . SER A 1 341 ? 15.580 2.552 -23.265 1.00 91.44 341 SER A C 1
ATOM 2587 O O . SER A 1 341 ? 15.344 1.499 -23.856 1.00 91.44 341 SER A O 1
ATOM 2589 N N . GLU A 1 342 ? 16.283 2.578 -22.127 1.00 90.88 342 GLU A N 1
ATOM 2590 C CA . GLU A 1 342 ? 16.763 1.370 -21.439 1.00 90.88 342 GLU A CA 1
ATOM 2591 C C . GLU A 1 342 ? 15.588 0.484 -20.989 1.00 90.88 342 GLU A C 1
ATOM 2593 O O . GLU A 1 342 ? 15.587 -0.728 -21.226 1.00 90.88 342 GLU A O 1
ATOM 2598 N N . PHE A 1 343 ? 14.544 1.084 -20.409 1.00 92.44 343 PHE A N 1
ATOM 2599 C CA . PHE A 1 343 ? 13.372 0.352 -19.932 1.00 92.44 343 PHE A CA 1
ATOM 2600 C C . PHE A 1 343 ? 12.539 -0.262 -21.067 1.00 92.44 343 PHE A C 1
ATOM 2602 O O . PHE A 1 343 ? 12.031 -1.375 -20.922 1.00 92.44 343 PHE A O 1
ATOM 2609 N N . ALA A 1 34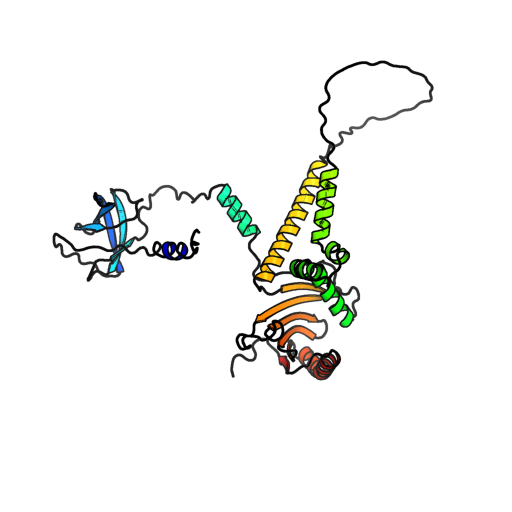4 ? 12.428 0.409 -22.218 1.00 92.31 344 ALA A N 1
ATOM 2610 C CA . ALA A 1 344 ? 11.697 -0.101 -23.381 1.00 92.31 344 ALA A CA 1
ATOM 2611 C C . ALA A 1 344 ? 12.221 -1.472 -23.856 1.00 92.31 344 ALA A C 1
ATOM 2613 O O . ALA A 1 344 ? 11.432 -2.346 -24.214 1.00 92.31 344 ALA A O 1
ATOM 2614 N N . VAL A 1 345 ? 13.540 -1.697 -23.785 1.00 93.62 345 VAL A N 1
ATOM 2615 C CA . VAL A 1 345 ? 14.176 -2.987 -24.122 1.00 93.62 345 VAL A CA 1
ATOM 2616 C C . VAL A 1 345 ? 13.847 -4.078 -23.089 1.00 93.62 345 VAL A C 1
ATOM 2618 O O . VAL A 1 345 ? 13.770 -5.260 -23.430 1.00 93.62 345 VAL A O 1
ATOM 2621 N N . ALA A 1 346 ? 13.613 -3.702 -21.829 1.00 90.62 346 ALA A N 1
ATOM 2622 C CA . ALA A 1 346 ? 13.254 -4.619 -20.746 1.00 90.62 346 ALA A CA 1
ATOM 2623 C C . ALA A 1 346 ? 11.744 -4.927 -20.660 1.00 90.62 346 ALA A C 1
ATOM 2625 O O . ALA A 1 346 ? 11.364 -5.935 -20.057 1.00 90.62 346 ALA A O 1
ATOM 2626 N N . LEU A 1 347 ? 10.877 -4.114 -21.277 1.00 91.00 347 LEU A N 1
ATOM 2627 C CA . LEU A 1 347 ? 9.414 -4.227 -21.178 1.00 91.00 347 LEU A CA 1
ATOM 2628 C C . LEU A 1 347 ? 8.850 -5.631 -21.524 1.00 91.00 347 LEU A C 1
ATOM 2630 O O . LEU A 1 347 ? 7.991 -6.110 -20.779 1.00 91.00 347 LEU A O 1
ATOM 2634 N N . PRO A 1 348 ? 9.346 -6.370 -22.544 1.00 91.56 348 PRO A N 1
ATOM 2635 C CA . PRO A 1 348 ? 8.890 -7.741 -22.803 1.00 91.56 348 PRO A CA 1
ATOM 2636 C C . PRO A 1 348 ? 9.245 -8.727 -21.677 1.00 91.56 348 PRO A C 1
ATOM 2638 O O . PRO A 1 348 ? 8.500 -9.671 -21.416 1.00 91.56 348 PRO A O 1
ATOM 2641 N N . GLN A 1 349 ? 10.358 -8.501 -20.969 1.00 91.25 349 GLN A N 1
ATOM 2642 C CA . GLN A 1 349 ? 10.748 -9.319 -19.815 1.00 91.25 349 GLN A CA 1
ATOM 2643 C C . GLN A 1 349 ? 9.850 -9.035 -18.605 1.00 91.25 349 GLN A C 1
ATOM 2645 O O . GLN A 1 349 ? 9.543 -9.954 -17.846 1.00 91.25 349 GLN A O 1
ATOM 2650 N N . LEU A 1 350 ? 9.395 -7.786 -18.439 1.00 89.44 350 LEU A N 1
ATOM 2651 C CA . LEU A 1 350 ? 8.404 -7.426 -17.425 1.00 89.44 350 LEU A CA 1
ATOM 2652 C C . LEU A 1 350 ? 7.078 -8.155 -17.683 1.00 89.44 350 LEU A C 1
ATOM 2654 O O . LEU A 1 350 ? 6.573 -8.820 -16.782 1.00 89.44 350 LEU A O 1
ATOM 2658 N N . ALA A 1 351 ? 6.567 -8.112 -18.917 1.00 89.00 351 ALA A N 1
ATOM 2659 C CA . ALA A 1 351 ? 5.348 -8.825 -19.302 1.00 89.00 351 ALA A CA 1
ATOM 2660 C C . ALA A 1 351 ? 5.459 -10.344 -19.065 1.00 89.00 351 ALA A C 1
ATOM 2662 O O . ALA A 1 351 ? 4.558 -10.953 -18.487 1.00 89.00 351 ALA A O 1
ATOM 2663 N N . GLY A 1 352 ? 6.604 -10.947 -19.413 1.00 90.56 352 GLY A N 1
ATOM 2664 C CA . GLY A 1 352 ? 6.886 -12.355 -19.116 1.00 90.56 352 GLY A CA 1
ATOM 2665 C C . GLY A 1 352 ? 6.894 -12.683 -17.616 1.00 90.56 352 GLY A C 1
ATOM 2666 O O . GLY A 1 352 ? 6.417 -13.745 -17.223 1.00 90.56 352 GLY A O 1
ATOM 2667 N N . ARG A 1 353 ? 7.376 -11.770 -16.758 1.00 89.75 353 ARG A N 1
ATOM 2668 C CA . ARG A 1 353 ? 7.338 -11.931 -15.291 1.00 89.75 353 ARG A CA 1
ATOM 2669 C C . ARG A 1 353 ? 5.927 -11.795 -14.716 1.00 89.75 353 ARG A C 1
ATOM 2671 O O . ARG A 1 353 ? 5.594 -12.558 -13.817 1.00 89.75 353 ARG A O 1
ATOM 2678 N N . PHE A 1 354 ? 5.102 -10.889 -15.243 1.00 89.31 354 PHE A N 1
ATOM 2679 C CA . PHE A 1 354 ? 3.682 -10.786 -14.876 1.00 89.31 354 PHE A CA 1
ATOM 2680 C C . PHE A 1 354 ? 2.934 -12.087 -15.208 1.00 89.31 354 PHE A C 1
ATOM 2682 O O . PHE A 1 354 ? 2.333 -12.692 -14.321 1.00 89.31 354 PHE A O 1
ATOM 2689 N N . ALA A 1 355 ? 3.080 -12.593 -16.437 1.00 87.62 355 ALA A N 1
ATOM 2690 C CA . ALA A 1 355 ? 2.485 -13.865 -16.846 1.00 87.62 355 ALA A CA 1
ATOM 2691 C C . ALA A 1 355 ? 2.979 -15.054 -15.994 1.00 87.62 355 ALA A C 1
ATOM 2693 O O . ALA A 1 355 ? 2.177 -15.883 -15.570 1.00 87.62 355 ALA A O 1
ATOM 2694 N N . ALA A 1 356 ? 4.279 -15.115 -15.677 1.00 88.00 356 ALA A N 1
ATOM 2695 C CA . ALA A 1 356 ? 4.850 -16.149 -14.808 1.00 88.00 356 ALA A CA 1
ATOM 2696 C C . ALA A 1 356 ? 4.376 -16.065 -13.342 1.00 88.00 356 ALA A C 1
ATOM 2698 O O . ALA A 1 356 ? 4.391 -17.074 -12.641 1.00 88.00 356 ALA A O 1
ATOM 2699 N N . ALA A 1 357 ? 3.935 -14.889 -12.884 1.00 86.00 357 ALA A N 1
ATOM 2700 C CA . ALA A 1 357 ? 3.304 -14.687 -11.580 1.00 86.00 357 ALA A CA 1
ATOM 2701 C C . ALA A 1 357 ? 1.783 -14.962 -11.585 1.00 86.00 357 ALA A C 1
ATOM 2703 O O . ALA A 1 357 ? 1.135 -14.795 -10.555 1.00 86.00 357 ALA A O 1
ATOM 2704 N N . GLY A 1 358 ? 1.206 -15.371 -12.723 1.00 86.38 358 GLY A N 1
ATOM 2705 C CA . GLY A 1 358 ? -0.236 -15.582 -12.875 1.00 86.38 358 GLY A CA 1
ATOM 2706 C C . GLY A 1 358 ? -1.049 -14.291 -13.020 1.00 86.38 358 GLY A C 1
ATOM 2707 O O . GLY A 1 358 ? -2.262 -14.327 -12.843 1.00 86.38 358 GLY A O 1
ATOM 2708 N N . LEU A 1 359 ? -0.401 -13.164 -13.333 1.00 88.00 359 LEU A N 1
ATOM 2709 C CA . LEU A 1 359 ? -1.027 -11.849 -13.484 1.00 88.00 359 LEU A CA 1
ATOM 2710 C C . LEU A 1 359 ? -1.170 -11.522 -14.987 1.00 88.00 359 LEU A C 1
ATOM 2712 O O . LEU A 1 359 ? -0.179 -11.127 -15.613 1.00 88.00 359 LEU A O 1
ATOM 2716 N N . PRO A 1 360 ? -2.348 -11.715 -15.613 1.00 87.75 360 PRO A N 1
ATOM 2717 C CA . PRO A 1 360 ? -2.526 -11.468 -17.042 1.00 87.75 360 PRO A CA 1
ATOM 2718 C C . PRO A 1 360 ? -2.442 -9.966 -17.348 1.00 87.75 360 PRO A C 1
ATOM 2720 O O . PRO A 1 360 ? -3.329 -9.185 -17.007 1.00 87.75 360 PRO A O 1
ATOM 2723 N N . LEU A 1 361 ? -1.344 -9.566 -17.991 1.00 91.56 361 LEU A N 1
ATOM 2724 C CA . LEU A 1 361 ? -1.053 -8.183 -18.350 1.00 91.56 361 LEU A CA 1
ATOM 2725 C C . LEU A 1 361 ? -1.681 -7.844 -19.710 1.00 91.56 361 LEU A C 1
ATOM 2727 O O . LEU A 1 361 ? -1.110 -8.148 -20.756 1.00 91.56 361 LEU A O 1
ATOM 2731 N N . VAL A 1 362 ? -2.854 -7.211 -19.685 1.00 92.06 362 VAL A N 1
ATOM 2732 C CA . VAL A 1 362 ? -3.627 -6.822 -20.878 1.00 92.06 362 VAL A CA 1
ATOM 2733 C C . VAL A 1 362 ? -3.012 -5.611 -21.578 1.00 92.06 362 VAL A C 1
ATOM 2735 O O . VAL A 1 362 ? -3.050 -5.512 -22.803 1.00 92.06 362 VAL A O 1
ATOM 2738 N N . GLN A 1 363 ? -2.417 -4.689 -20.816 1.00 90.12 363 GLN A N 1
ATOM 2739 C CA . GLN A 1 363 ? -1.844 -3.458 -21.357 1.00 90.12 363 GLN A CA 1
ATOM 2740 C C . GLN A 1 363 ? -0.567 -3.062 -20.610 1.00 90.12 363 GLN A C 1
ATOM 2742 O O . GLN A 1 363 ? -0.546 -3.014 -19.381 1.00 90.12 363 GLN A O 1
ATOM 2747 N N . ALA A 1 364 ? 0.483 -2.737 -21.367 1.00 91.94 364 ALA A N 1
ATOM 2748 C CA . ALA A 1 364 ? 1.759 -2.243 -20.858 1.00 91.94 364 ALA A CA 1
ATOM 2749 C C . ALA A 1 364 ? 2.162 -0.973 -21.626 1.00 91.94 364 ALA A C 1
ATOM 2751 O O . ALA A 1 364 ? 2.559 -1.049 -22.788 1.00 91.94 364 ALA A O 1
ATOM 2752 N N . GLN A 1 365 ? 2.039 0.193 -20.992 1.00 91.50 365 GLN A N 1
ATOM 2753 C CA . GLN A 1 365 ? 2.390 1.495 -21.570 1.00 91.50 365 GLN A CA 1
ATOM 2754 C C . GLN A 1 365 ? 3.675 2.056 -20.954 1.00 91.50 365 GLN A C 1
ATOM 2756 O O . GLN A 1 365 ? 3.923 1.892 -19.758 1.00 91.50 365 GLN A O 1
ATOM 2761 N N . LEU A 1 366 ? 4.447 2.797 -21.752 1.00 93.19 366 LEU A N 1
ATOM 2762 C CA . LEU A 1 366 ? 5.636 3.529 -21.315 1.00 93.19 366 LEU A CA 1
ATOM 2763 C C . LEU A 1 366 ? 5.571 4.969 -21.844 1.00 93.19 366 LEU A C 1
ATOM 2765 O O . LEU A 1 366 ? 5.521 5.181 -23.052 1.00 93.19 366 LEU A O 1
ATOM 2769 N N . SER A 1 367 ? 5.546 5.947 -20.938 1.00 93.12 367 SER A N 1
ATOM 2770 C CA . SER A 1 367 ? 5.241 7.357 -21.217 1.00 93.12 367 SER A CA 1
ATOM 2771 C C . SER A 1 367 ? 6.316 8.308 -20.679 1.00 93.12 367 SER A C 1
ATOM 2773 O O . SER A 1 367 ? 7.056 7.974 -19.753 1.00 93.12 367 SER A O 1
ATOM 2775 N N . ALA A 1 368 ? 6.396 9.511 -21.255 1.00 89.81 368 ALA A N 1
ATOM 2776 C CA . ALA A 1 368 ? 7.279 10.585 -20.783 1.00 89.81 368 ALA A CA 1
ATOM 2777 C C . ALA A 1 368 ? 6.657 11.423 -19.648 1.00 89.81 368 ALA A C 1
ATOM 2779 O O . ALA A 1 368 ? 7.372 11.976 -18.818 1.00 89.81 368 ALA A O 1
ATOM 2780 N N . SER A 1 369 ? 5.328 11.506 -19.614 1.00 87.75 369 SER A N 1
ATOM 2781 C CA . SER A 1 369 ? 4.532 12.220 -18.616 1.00 87.75 369 SER A CA 1
ATOM 2782 C C . SER A 1 369 ? 3.310 11.387 -18.221 1.00 87.75 369 SER A C 1
ATOM 2784 O O . SER A 1 369 ? 2.972 10.402 -18.878 1.00 87.75 369 SER A O 1
ATOM 2786 N N . GLU A 1 370 ? 2.658 11.769 -17.125 1.00 79.88 370 GLU A N 1
ATOM 2787 C CA . GLU A 1 370 ? 1.465 11.085 -16.610 1.00 79.88 370 GLU A CA 1
ATOM 2788 C C . GLU A 1 370 ? 0.198 11.404 -17.428 1.00 79.88 370 GLU A C 1
ATOM 2790 O O . GLU A 1 370 ? -0.689 10.562 -17.566 1.00 79.88 370 GLU A O 1
ATOM 2795 N N . SER A 1 371 ? 0.159 12.605 -18.017 1.00 66.56 371 SER A N 1
ATOM 2796 C CA . SER A 1 371 ? -0.985 13.258 -18.674 1.00 66.56 371 SER A CA 1
ATOM 2797 C C . SER A 1 371 ? -1.314 12.737 -20.085 1.00 66.56 371 SER A C 1
ATOM 2799 O O . SER A 1 371 ? -1.615 13.525 -20.980 1.00 66.56 371 SER A O 1
ATOM 2801 N N . ALA A 1 372 ? -1.222 11.426 -20.306 1.00 51.62 372 ALA A N 1
ATOM 2802 C CA . ALA A 1 372 ? -1.654 10.776 -21.543 1.00 51.62 372 ALA A CA 1
ATOM 2803 C C . ALA A 1 372 ? -3.038 10.121 -21.367 1.00 51.62 372 ALA A C 1
ATOM 2805 O O . ALA A 1 372 ? -3.307 9.514 -20.330 1.00 51.62 372 ALA A O 1
ATOM 2806 N N . GLU A 1 373 ? -3.871 10.195 -22.410 1.00 44.75 373 GLU A N 1
ATOM 2807 C CA . GLU A 1 373 ? -5.227 9.615 -22.493 1.00 44.75 373 GLU A CA 1
ATOM 2808 C C . GLU A 1 373 ? -6.262 10.226 -21.519 1.00 44.75 373 GLU A C 1
ATOM 2810 O O . GLU A 1 373 ? -6.726 9.574 -20.588 1.00 44.75 373 GLU A O 1
ATOM 2815 N N . GLU A 1 374 ? -6.681 11.465 -21.806 1.00 34.59 374 GLU A N 1
ATOM 2816 C CA . GLU A 1 374 ? -8.042 11.961 -21.509 1.00 34.59 374 GLU A CA 1
ATOM 2817 C C . GLU A 1 374 ? -8.642 12.633 -22.770 1.00 34.59 374 GLU A C 1
ATOM 2819 O O . GLU A 1 374 ? -9.105 13.769 -22.745 1.00 34.59 374 GLU A O 1
ATOM 2824 N N . ASP A 1 375 ? -8.561 11.936 -23.910 1.00 32.28 375 ASP A N 1
ATOM 2825 C CA . ASP A 1 375 ? -9.267 12.259 -25.162 1.00 32.28 375 ASP A CA 1
ATOM 2826 C C . ASP A 1 375 ? -9.384 10.966 -26.001 1.00 32.28 375 ASP A C 1
ATOM 2828 O O . ASP A 1 375 ? -8.385 10.245 -26.129 1.00 32.28 375 ASP A O 1
ATOM 2832 N N . GLY A 1 376 ? -10.580 10.635 -26.513 1.00 31.00 376 GLY A N 1
ATOM 2833 C CA . GLY A 1 376 ? -10.881 9.354 -27.189 1.00 31.00 376 GLY A CA 1
ATOM 2834 C C . GLY A 1 376 ? -12.296 8.815 -26.975 1.00 31.00 376 GLY A C 1
ATOM 2835 O O . GLY A 1 376 ? -12.432 7.847 -26.196 1.00 31.00 376 GLY A O 1
#

Radius of gyration: 36.64 Å; chains: 1; bounding box: 92×78×100 Å

pLDDT: mean 71.04, std 19.36, range [29.05, 95.88]

Organism: NCBI:txid2866724